Protein AF-A0A1Q9C863-F1 (afdb_monomer_lite)

Structure (mmCIF, N/CA/C/O backbone):
data_AF-A0A1Q9C863-F1
#
_entry.id   AF-A0A1Q9C863-F1
#
loop_
_atom_site.group_PDB
_atom_site.id
_atom_site.type_symbol
_atom_site.label_atom_id
_atom_site.label_alt_id
_atom_site.label_comp_id
_atom_site.label_asym_id
_atom_site.label_entity_id
_atom_site.label_seq_id
_atom_site.pdbx_PDB_ins_code
_atom_site.Cartn_x
_atom_site.Cartn_y
_atom_site.Cartn_z
_atom_site.occupancy
_atom_site.B_iso_or_equiv
_atom_site.auth_seq_id
_atom_site.auth_comp_id
_atom_site.auth_asym_id
_atom_site.auth_atom_id
_atom_site.pdbx_PDB_model_num
ATOM 1 N N . MET A 1 1 ? 33.650 25.958 -18.937 1.00 53.25 1 MET A N 1
ATOM 2 C CA . MET A 1 1 ? 32.676 25.059 -19.597 1.00 53.25 1 MET A CA 1
ATOM 3 C C . MET A 1 1 ? 32.313 23.740 -18.868 1.00 53.25 1 MET A C 1
ATOM 5 O O . MET A 1 1 ? 31.491 23.030 -19.429 1.00 53.25 1 MET A O 1
ATOM 9 N N . PRO A 1 2 ? 32.766 23.407 -17.633 1.00 58.19 2 PRO A N 1
ATOM 10 C CA . PRO A 1 2 ? 32.267 22.206 -16.933 1.00 58.19 2 PRO A CA 1
ATOM 11 C C . PRO A 1 2 ? 30.908 22.381 -16.216 1.00 58.19 2 PRO A C 1
ATOM 13 O O . PRO A 1 2 ? 30.225 21.389 -15.990 1.00 58.19 2 PRO A O 1
ATOM 16 N N . SER A 1 3 ? 30.473 23.615 -15.912 1.00 61.62 3 SER A N 1
ATOM 17 C CA . SER A 1 3 ? 29.203 23.875 -15.191 1.00 61.62 3 SER A CA 1
ATOM 18 C C . SER A 1 3 ? 27.975 23.337 -15.931 1.00 61.62 3 SER A C 1
ATOM 20 O O . SER A 1 3 ? 27.177 22.615 -15.353 1.00 61.62 3 SER A O 1
ATOM 22 N N . PHE A 1 4 ? 27.875 23.588 -17.240 1.00 63.59 4 PHE A N 1
ATOM 23 C CA . PHE A 1 4 ? 26.699 23.221 -18.039 1.00 63.59 4 PHE A CA 1
ATOM 24 C C . PHE A 1 4 ? 26.456 21.703 -18.118 1.00 63.59 4 PHE A C 1
ATOM 26 O O . PHE A 1 4 ? 25.315 21.254 -18.173 1.00 63.59 4 PHE A O 1
ATOM 33 N N . VAL A 1 5 ? 27.522 20.896 -18.100 1.00 66.94 5 VAL A N 1
ATOM 34 C CA . VAL A 1 5 ? 27.409 19.429 -18.115 1.00 66.94 5 VAL A CA 1
ATOM 35 C C . VAL A 1 5 ? 26.932 18.916 -16.757 1.00 66.94 5 VAL A C 1
ATOM 37 O O . VAL A 1 5 ? 26.056 18.057 -16.711 1.00 66.94 5 VAL A O 1
ATOM 40 N N . ILE A 1 6 ? 27.454 19.475 -15.661 1.00 67.62 6 ILE A N 1
ATOM 41 C CA . ILE A 1 6 ? 27.051 19.113 -14.295 1.00 67.62 6 ILE A CA 1
ATOM 42 C C . ILE A 1 6 ? 25.589 19.500 -14.047 1.00 67.62 6 ILE A C 1
ATOM 44 O O . ILE A 1 6 ? 24.824 18.685 -13.536 1.00 67.62 6 ILE A O 1
ATOM 48 N N . ASP A 1 7 ? 25.183 20.699 -14.466 1.00 67.75 7 ASP A N 1
ATOM 49 C CA . ASP A 1 7 ? 23.809 21.181 -14.304 1.00 67.75 7 ASP A CA 1
ATOM 50 C C . ASP A 1 7 ? 22.818 20.338 -15.126 1.00 67.75 7 ASP A C 1
ATOM 52 O O . ASP A 1 7 ? 21.753 19.968 -14.631 1.00 67.75 7 ASP A O 1
ATOM 56 N N . ARG A 1 8 ? 23.201 19.923 -16.343 1.00 62.41 8 ARG A N 1
ATOM 57 C CA . ARG A 1 8 ? 22.384 19.032 -17.182 1.00 62.41 8 ARG A CA 1
ATOM 58 C C . ARG A 1 8 ? 22.265 17.617 -16.609 1.00 62.41 8 ARG A C 1
ATOM 60 O O . ARG A 1 8 ? 21.185 17.034 -16.665 1.00 62.41 8 ARG A O 1
ATOM 67 N N . VAL A 1 9 ? 23.348 17.054 -16.069 1.00 60.31 9 VAL A N 1
ATOM 68 C CA . VAL A 1 9 ? 23.313 15.739 -15.404 1.00 60.31 9 VAL A CA 1
ATOM 69 C C . VAL A 1 9 ? 2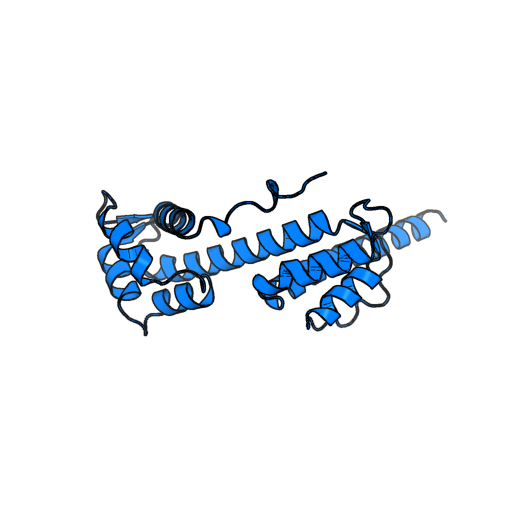2.449 15.806 -14.147 1.00 60.31 9 VAL A C 1
ATOM 71 O O . VAL A 1 9 ? 21.614 14.929 -13.947 1.00 60.31 9 VAL A O 1
ATOM 74 N N . ARG A 1 10 ? 22.575 16.873 -13.349 1.00 64.56 10 ARG A N 1
ATOM 75 C CA . ARG A 1 10 ? 21.742 17.089 -12.161 1.00 64.56 10 ARG A CA 1
ATOM 76 C C . ARG A 1 10 ? 20.255 17.187 -12.513 1.00 64.56 10 ARG A C 1
ATOM 78 O O . ARG A 1 10 ? 19.466 16.518 -11.859 1.00 64.56 10 ARG A O 1
ATOM 85 N N . SER A 1 11 ? 19.896 17.940 -13.559 1.00 70.56 11 SER A N 1
ATOM 86 C CA . SER A 1 11 ? 18.505 18.053 -14.040 1.00 70.56 11 SER A CA 1
ATOM 87 C C . SER A 1 11 ? 17.927 16.687 -14.407 1.00 70.56 11 SER A C 1
ATOM 89 O O . SER A 1 11 ? 16.878 16.298 -13.902 1.00 70.56 11 SER A O 1
ATOM 91 N N . ARG A 1 12 ? 18.665 15.895 -15.197 1.00 68.38 12 ARG A N 1
ATOM 92 C CA . ARG A 1 12 ? 18.214 14.558 -15.614 1.00 68.38 12 ARG A CA 1
ATOM 93 C C . ARG A 1 12 ? 18.115 13.573 -14.451 1.00 68.38 12 ARG A C 1
ATOM 95 O O . ARG A 1 12 ? 17.200 12.759 -14.429 1.00 68.38 12 ARG A O 1
ATOM 102 N N . MET A 1 13 ? 19.035 13.640 -13.486 1.00 70.06 13 MET A N 1
ATOM 103 C CA . MET A 1 13 ? 18.950 12.823 -12.271 1.00 70.06 13 MET A CA 1
ATOM 104 C C . MET A 1 13 ? 17.726 13.201 -11.433 1.00 70.06 13 MET A C 1
ATOM 106 O O . MET A 1 13 ? 17.037 12.306 -10.954 1.00 70.06 13 MET A O 1
ATOM 110 N N . SER A 1 14 ? 17.418 14.496 -11.293 1.00 81.81 14 SER A N 1
ATOM 111 C CA . SER A 1 14 ? 16.207 14.924 -10.587 1.00 81.81 14 SER A CA 1
ATOM 112 C C . SER A 1 14 ? 14.927 14.528 -11.322 1.00 81.81 14 SER A C 1
ATOM 114 O O . SER A 1 14 ? 13.986 14.082 -10.679 1.00 81.81 14 SER A O 1
ATOM 116 N N . GLU A 1 15 ? 14.898 14.624 -12.653 1.00 83.38 15 GLU A N 1
ATOM 117 C CA . GLU A 1 15 ? 13.758 14.198 -13.480 1.00 83.38 15 GLU A CA 1
ATOM 118 C C . GLU A 1 15 ? 13.504 12.690 -13.344 1.00 83.38 15 GLU A C 1
ATOM 120 O O . GLU A 1 15 ? 12.367 12.276 -13.135 1.00 83.38 15 GLU A O 1
ATOM 125 N N . PHE A 1 16 ? 14.564 11.875 -13.380 1.00 86.19 16 PHE A N 1
ATOM 126 C CA . PHE A 1 16 ? 14.463 10.429 -13.179 1.00 86.19 16 PHE A CA 1
ATOM 127 C C . PHE A 1 16 ? 13.939 10.070 -11.780 1.00 86.19 16 PHE A C 1
ATOM 129 O O . PHE A 1 16 ? 13.004 9.287 -11.661 1.00 86.19 16 PHE A O 1
ATOM 136 N N . GLN A 1 17 ? 14.489 10.682 -10.725 1.00 86.88 17 GLN A N 1
ATOM 137 C CA . GLN A 1 17 ? 14.046 10.437 -9.346 1.00 86.88 17 GLN A CA 1
ATOM 138 C C . GLN A 1 17 ? 12.592 10.860 -9.110 1.00 86.88 17 GLN A C 1
ATOM 140 O O . GLN A 1 17 ? 11.863 10.191 -8.380 1.00 86.88 17 GLN A O 1
ATOM 145 N N . LEU A 1 18 ? 12.160 11.976 -9.703 1.00 88.38 18 LEU A N 1
ATOM 146 C CA . LEU A 1 18 ? 10.764 12.409 -9.631 1.00 88.38 18 LEU A CA 1
ATOM 147 C C . LEU A 1 18 ? 9.849 11.401 -10.323 1.00 88.38 18 LEU A C 1
ATOM 149 O O . LEU A 1 18 ? 8.857 10.985 -9.735 1.00 88.38 18 LEU A O 1
ATOM 153 N N . ALA A 1 19 ? 10.224 10.941 -11.513 1.00 89.94 19 ALA A N 1
ATOM 154 C CA . ALA A 1 19 ? 9.431 9.974 -12.254 1.00 89.94 19 ALA A CA 1
ATOM 155 C C . ALA A 1 19 ? 9.360 8.599 -11.586 1.00 89.94 19 ALA A C 1
ATOM 157 O O . ALA A 1 19 ? 8.317 7.955 -11.633 1.00 89.94 19 ALA A O 1
ATOM 158 N N . GLU A 1 20 ? 10.431 8.154 -10.928 1.00 89.44 20 GLU A N 1
ATOM 159 C CA . GLU A 1 20 ? 10.419 6.931 -10.123 1.00 89.44 20 GLU A CA 1
ATOM 160 C C . GLU A 1 20 ? 9.433 7.050 -8.952 1.00 89.44 20 GLU A C 1
ATOM 162 O O . GLU A 1 20 ? 8.605 6.162 -8.743 1.00 89.44 20 GLU A O 1
ATOM 167 N N . ARG A 1 21 ? 9.428 8.190 -8.249 1.00 89.56 21 ARG A N 1
ATOM 168 C CA . ARG A 1 21 ? 8.456 8.455 -7.175 1.00 89.56 21 ARG A CA 1
ATOM 169 C C . ARG A 1 21 ? 7.026 8.555 -7.701 1.00 89.56 21 ARG A C 1
ATOM 171 O O . ARG A 1 21 ? 6.117 8.002 -7.084 1.00 89.56 21 ARG A O 1
ATOM 178 N N . ASP A 1 22 ? 6.820 9.217 -8.834 1.00 90.69 22 ASP A N 1
ATOM 179 C CA . ASP A 1 22 ? 5.509 9.310 -9.475 1.00 90.69 22 ASP A CA 1
ATOM 180 C C . ASP A 1 22 ? 5.015 7.933 -9.923 1.00 90.69 22 ASP A C 1
ATOM 182 O O . ASP A 1 22 ? 3.845 7.607 -9.725 1.00 90.69 22 ASP A O 1
ATOM 186 N N . ALA A 1 23 ? 5.900 7.084 -10.449 1.00 91.94 23 ALA A N 1
ATOM 187 C CA . ALA A 1 23 ? 5.581 5.706 -10.791 1.00 91.94 23 ALA A CA 1
ATOM 188 C C . ALA A 1 23 ? 5.158 4.902 -9.552 1.00 91.94 23 ALA A C 1
ATOM 190 O O . ALA A 1 23 ? 4.130 4.224 -9.602 1.00 91.94 23 ALA A O 1
ATOM 191 N N . VAL A 1 24 ? 5.878 5.030 -8.428 1.00 92.38 24 VAL A N 1
ATOM 192 C CA . VAL A 1 24 ? 5.498 4.393 -7.153 1.00 92.38 24 VAL A CA 1
ATOM 193 C C . VAL A 1 24 ? 4.096 4.836 -6.739 1.00 92.38 24 VAL A C 1
ATOM 195 O O . VAL A 1 24 ? 3.239 3.996 -6.462 1.00 92.38 24 VAL A O 1
ATOM 198 N N . MET A 1 25 ? 3.825 6.144 -6.752 1.00 90.06 25 MET A N 1
ATOM 199 C CA . MET A 1 25 ? 2.514 6.682 -6.384 1.00 90.06 25 MET A CA 1
ATOM 200 C C . MET A 1 25 ? 1.412 6.190 -7.328 1.00 90.06 25 MET A C 1
ATOM 202 O O . MET A 1 25 ? 0.372 5.725 -6.860 1.00 90.06 25 MET A O 1
ATOM 206 N N . LEU A 1 26 ? 1.625 6.245 -8.644 1.00 91.00 26 LEU A N 1
ATOM 207 C CA . LEU A 1 26 ? 0.643 5.814 -9.640 1.00 91.00 26 LEU A CA 1
ATOM 208 C C . LEU A 1 26 ? 0.295 4.332 -9.490 1.00 91.00 26 LEU A C 1
ATOM 210 O O . LEU A 1 26 ? -0.890 3.987 -9.495 1.00 91.00 26 LEU A O 1
ATOM 214 N N . VAL A 1 27 ? 1.299 3.465 -9.324 1.00 90.31 27 VAL A N 1
ATOM 215 C CA . VAL A 1 27 ? 1.073 2.031 -9.097 1.00 90.31 27 VAL A CA 1
ATOM 216 C C . VAL A 1 27 ? 0.361 1.811 -7.770 1.00 90.31 27 VAL A C 1
ATOM 218 O O . VAL A 1 27 ? -0.643 1.105 -7.750 1.00 90.31 27 VAL A O 1
ATOM 221 N N . ALA A 1 28 ? 0.806 2.450 -6.687 1.00 88.44 28 ALA A N 1
ATOM 222 C CA . ALA A 1 28 ? 0.200 2.278 -5.371 1.00 88.44 28 ALA A CA 1
ATOM 223 C C . ALA A 1 28 ? -1.303 2.612 -5.362 1.00 88.44 28 ALA A C 1
ATOM 225 O O . ALA A 1 28 ? -2.076 1.894 -4.728 1.00 88.44 28 ALA A O 1
ATOM 226 N N . HIS A 1 29 ? -1.723 3.645 -6.101 1.00 84.94 29 HIS A N 1
ATOM 227 C CA . HIS A 1 29 ? -3.130 4.049 -6.201 1.00 84.94 29 HIS A CA 1
ATOM 228 C C . HIS A 1 29 ? -3.949 3.211 -7.191 1.00 84.94 29 HIS A C 1
ATOM 230 O O . HIS A 1 29 ? -5.154 3.056 -7.005 1.00 84.94 29 HIS A O 1
ATOM 236 N N . SER A 1 30 ? -3.326 2.715 -8.264 1.00 83.12 30 SER A N 1
ATOM 237 C CA . SER A 1 30 ? -4.054 2.156 -9.415 1.00 83.12 30 SER A CA 1
ATOM 238 C C . SER A 1 30 ? -4.012 0.630 -9.484 1.00 83.12 30 SER A C 1
ATOM 240 O O . SER A 1 30 ? -4.918 0.010 -10.040 1.00 83.12 30 SER A O 1
ATOM 242 N N . VAL A 1 31 ? -2.966 0.005 -8.941 1.00 78.69 31 VAL A N 1
ATOM 243 C CA . VAL A 1 31 ? -2.771 -1.446 -8.989 1.00 78.69 31 VAL A CA 1
ATOM 244 C C . VAL A 1 31 ? -3.265 -2.057 -7.689 1.00 78.69 31 VAL A C 1
ATOM 246 O O . VAL A 1 31 ? -2.678 -1.884 -6.622 1.00 78.69 31 VAL A O 1
ATOM 249 N N . HIS A 1 32 ? -4.355 -2.816 -7.785 1.00 69.88 32 HIS A N 1
ATOM 250 C CA . HIS A 1 32 ? -4.841 -3.613 -6.666 1.00 69.88 32 HIS A CA 1
ATOM 251 C C . HIS A 1 32 ? -3.755 -4.604 -6.212 1.00 69.88 32 HIS A C 1
ATOM 253 O O . HIS A 1 32 ? -3.057 -5.169 -7.054 1.00 69.88 32 HIS A O 1
ATOM 259 N N . LYS A 1 33 ? -3.645 -4.882 -4.903 1.00 67.56 33 LYS A N 1
ATOM 260 C CA . LYS A 1 33 ? -2.613 -5.780 -4.335 1.00 67.56 33 LYS A CA 1
ATOM 261 C C . LYS A 1 33 ? -2.504 -7.123 -5.079 1.00 67.56 33 LYS A C 1
ATOM 263 O O . LYS A 1 33 ? -1.408 -7.609 -5.328 1.00 67.56 33 LYS A O 1
ATOM 268 N N . ASN A 1 34 ? -3.633 -7.669 -5.535 1.00 67.38 34 ASN A N 1
ATOM 269 C CA . ASN A 1 34 ? -3.701 -8.931 -6.293 1.00 67.38 34 ASN A CA 1
ATOM 270 C C . ASN A 1 34 ? -3.021 -8.891 -7.676 1.00 67.38 34 ASN A C 1
ATOM 272 O O . ASN A 1 34 ? -2.750 -9.941 -8.251 1.00 67.38 34 ASN A O 1
ATOM 276 N N . HIS A 1 35 ? -2.758 -7.707 -8.228 1.00 77.69 35 HIS A N 1
ATOM 277 C CA . HIS A 1 35 ? -2.077 -7.524 -9.511 1.00 77.69 35 HIS A CA 1
ATOM 278 C C . HIS A 1 35 ? -0.583 -7.198 -9.347 1.00 77.69 35 HIS A C 1
ATOM 280 O O . HIS A 1 35 ? 0.149 -7.229 -10.334 1.00 77.69 35 HIS A O 1
ATOM 286 N N . MET A 1 36 ? -0.101 -6.967 -8.119 1.00 86.75 36 MET A N 1
ATOM 287 C CA . MET A 1 36 ? 1.331 -6.788 -7.843 1.00 86.75 36 MET A CA 1
ATOM 288 C C . MET A 1 36 ? 2.180 -8.000 -8.266 1.00 86.75 36 MET A C 1
ATOM 290 O O . MET A 1 36 ? 3.205 -7.783 -8.911 1.00 86.75 36 MET A O 1
ATOM 294 N N . PRO A 1 37 ? 1.754 -9.265 -8.043 1.00 89.31 37 PRO A N 1
ATOM 295 C CA . PRO A 1 37 ? 2.487 -10.427 -8.552 1.00 89.31 37 PRO A CA 1
ATOM 296 C C . PRO A 1 37 ? 2.557 -10.485 -10.084 1.00 89.31 37 PRO A C 1
ATOM 298 O O . PRO A 1 37 ? 3.511 -11.019 -10.644 1.00 89.31 37 PRO A O 1
ATOM 301 N N . ILE A 1 38 ? 1.555 -9.931 -10.778 1.00 90.81 38 ILE A N 1
ATOM 302 C CA . ILE A 1 38 ? 1.533 -9.868 -12.245 1.00 90.81 38 ILE A CA 1
ATOM 303 C C . ILE A 1 38 ? 2.587 -8.872 -12.732 1.00 90.81 38 ILE A C 1
ATOM 305 O O . ILE A 1 38 ? 3.357 -9.196 -13.634 1.00 90.81 38 ILE A O 1
ATOM 309 N N . LEU A 1 39 ? 2.648 -7.688 -12.110 1.00 92.31 39 LEU A N 1
ATOM 310 C CA . LEU A 1 39 ? 3.670 -6.686 -12.410 1.00 92.31 39 LEU A CA 1
ATOM 311 C C . LEU A 1 39 ? 5.072 -7.227 -12.115 1.00 92.31 39 LEU A C 1
ATOM 313 O O . LEU A 1 39 ? 5.953 -7.116 -12.957 1.00 92.31 39 LEU A O 1
ATOM 317 N N . GLN A 1 40 ? 5.263 -7.862 -10.957 1.00 93.69 40 GLN A N 1
ATOM 318 C CA . GLN A 1 40 ? 6.537 -8.472 -10.585 1.00 93.69 40 GLN A CA 1
ATOM 319 C C . GLN A 1 40 ? 7.003 -9.479 -11.639 1.00 93.69 40 GLN A C 1
ATOM 321 O O . GLN A 1 40 ? 8.102 -9.346 -12.172 1.00 93.69 40 GLN A O 1
ATOM 326 N N . LYS A 1 41 ? 6.138 -10.431 -12.005 1.00 94.19 41 LYS A N 1
ATOM 327 C CA . LYS A 1 41 ? 6.460 -11.443 -13.013 1.00 94.19 41 LYS A CA 1
ATOM 328 C C . LYS A 1 41 ? 6.801 -10.819 -14.370 1.00 94.19 41 LYS A C 1
ATOM 330 O O . LYS A 1 41 ? 7.724 -11.272 -15.037 1.00 94.19 41 LYS A O 1
ATOM 335 N N . PHE A 1 42 ? 6.083 -9.767 -14.770 1.00 95.06 42 PHE A N 1
ATOM 336 C CA . PHE A 1 42 ? 6.372 -9.041 -16.008 1.00 95.06 42 PHE A CA 1
ATOM 337 C C . PHE A 1 42 ? 7.794 -8.456 -16.015 1.00 95.06 42 PHE A C 1
ATOM 339 O O . PHE A 1 42 ? 8.474 -8.514 -17.039 1.00 95.06 42 PHE A O 1
ATOM 346 N N . LEU A 1 43 ? 8.245 -7.893 -14.891 1.00 95.00 43 LEU A N 1
ATOM 347 C CA . LEU A 1 43 ? 9.577 -7.292 -14.776 1.00 95.00 43 LEU A CA 1
ATOM 348 C C . LEU A 1 43 ? 10.668 -8.369 -14.718 1.00 95.00 43 LEU A C 1
ATOM 350 O O . LEU A 1 43 ? 11.659 -8.251 -15.433 1.00 95.00 43 LEU A O 1
ATOM 354 N N . GLU A 1 44 ? 10.443 -9.454 -13.972 1.00 95.00 44 GLU A N 1
ATOM 355 C CA . GLU A 1 44 ? 11.349 -10.612 -13.906 1.00 95.00 44 GLU A CA 1
ATOM 356 C C . GLU A 1 44 ? 11.565 -11.262 -15.282 1.00 95.00 44 GLU A C 1
ATOM 358 O O . GLU A 1 44 ? 12.690 -11.591 -15.651 1.00 95.00 44 GLU A O 1
ATOM 363 N N . GLU A 1 45 ? 10.512 -11.401 -16.096 1.00 95.88 45 GLU A N 1
ATOM 364 C CA . GLU A 1 45 ? 10.620 -11.921 -17.469 1.00 95.88 45 GLU A CA 1
ATOM 365 C C . GLU A 1 45 ? 11.467 -11.021 -18.390 1.00 95.88 45 GLU A C 1
ATOM 367 O O . GLU A 1 45 ? 11.897 -11.460 -19.461 1.00 95.88 45 GLU A O 1
ATOM 372 N N . ARG A 1 46 ? 11.704 -9.762 -17.997 1.00 94.81 46 ARG A N 1
ATOM 373 C CA . ARG A 1 46 ? 12.496 -8.766 -18.736 1.00 94.81 46 ARG A CA 1
ATOM 374 C C . ARG A 1 46 ? 13.819 -8.404 -18.073 1.00 94.81 46 ARG A C 1
ATOM 376 O O . ARG A 1 46 ? 14.513 -7.527 -18.585 1.00 94.81 46 ARG A O 1
ATOM 383 N N . ASP A 1 47 ? 14.190 -9.139 -17.035 1.00 94.62 47 ASP A N 1
ATOM 384 C CA . ASP A 1 47 ? 15.515 -9.146 -16.429 1.00 94.62 47 ASP A CA 1
ATOM 385 C C . ASP A 1 47 ? 16.177 -10.517 -16.673 1.00 94.62 47 ASP A C 1
ATOM 387 O O . ASP A 1 47 ? 16.190 -11.386 -15.797 1.00 94.62 47 ASP A O 1
ATOM 391 N N . PRO A 1 48 ? 16.694 -10.768 -17.894 1.00 90.25 48 PRO A N 1
ATOM 392 C CA . PRO A 1 48 ? 17.275 -12.066 -18.246 1.00 90.25 48 PRO A CA 1
ATOM 393 C C . PRO A 1 48 ? 18.494 -12.417 -17.386 1.00 90.25 48 PRO A C 1
ATOM 395 O O . PRO A 1 48 ? 18.769 -13.598 -17.172 1.00 90.25 48 PRO A O 1
ATOM 398 N N . ASP A 1 49 ? 19.192 -11.397 -16.883 1.00 90.94 49 ASP A N 1
ATOM 399 C CA . ASP A 1 49 ? 20.383 -11.535 -16.050 1.00 90.94 49 ASP A CA 1
ATOM 400 C C . ASP A 1 49 ? 20.039 -11.703 -14.561 1.00 90.94 49 ASP A C 1
ATOM 402 O O . ASP A 1 49 ? 20.930 -11.998 -13.763 1.00 90.94 49 ASP A O 1
ATOM 406 N N . ARG A 1 50 ? 18.756 -11.559 -14.187 1.00 89.81 50 ARG A N 1
ATOM 407 C CA . ARG A 1 50 ? 18.243 -11.638 -12.808 1.00 89.81 50 ARG A CA 1
ATOM 408 C C . ARG A 1 50 ? 19.017 -10.743 -11.843 1.00 89.81 50 ARG A C 1
ATOM 410 O O . ARG A 1 50 ? 19.327 -11.131 -10.719 1.00 89.81 50 ARG A O 1
ATOM 417 N N . CYS A 1 51 ? 19.376 -9.555 -12.308 1.00 92.62 51 CYS A N 1
ATOM 418 C CA . CYS A 1 51 ? 20.148 -8.590 -11.539 1.00 92.62 51 CYS A CA 1
ATOM 419 C C . CYS A 1 51 ? 19.279 -7.646 -10.692 1.00 92.62 51 CYS A C 1
ATOM 421 O O . CYS A 1 51 ? 19.818 -6.790 -9.992 1.00 92.62 51 CYS A O 1
ATOM 423 N N . GLY A 1 52 ? 17.951 -7.782 -10.754 1.00 93.06 52 GLY A N 1
ATOM 424 C CA . GLY A 1 52 ? 16.990 -6.907 -10.088 1.00 93.06 52 GLY A CA 1
ATOM 425 C C . GLY A 1 52 ? 16.772 -5.579 -10.816 1.00 93.06 52 GLY A C 1
ATOM 426 O O . GLY A 1 52 ? 16.090 -4.701 -10.286 1.00 93.06 52 GLY A O 1
ATOM 427 N N . LEU A 1 53 ? 17.338 -5.405 -12.018 1.00 95.06 53 LEU A N 1
ATOM 428 C CA . LEU A 1 53 ? 17.299 -4.148 -12.763 1.00 95.06 53 LEU A CA 1
ATOM 429 C C . LEU A 1 53 ? 16.542 -4.290 -14.080 1.00 95.06 53 LEU A C 1
ATOM 431 O O . LEU A 1 53 ? 16.777 -5.195 -14.874 1.00 95.06 53 LEU A O 1
ATOM 435 N N . VAL A 1 54 ? 15.695 -3.306 -14.362 1.00 95.56 54 VAL A N 1
ATOM 436 C CA . VAL A 1 54 ? 15.048 -3.124 -15.667 1.00 95.56 54 VAL A CA 1
ATOM 437 C C . VAL A 1 54 ? 15.204 -1.683 -16.120 1.00 95.56 54 VAL A C 1
ATOM 439 O O . VAL A 1 54 ? 15.437 -0.782 -15.318 1.00 95.56 54 VAL A O 1
ATOM 442 N N . THR A 1 55 ? 15.060 -1.421 -17.416 1.00 94.81 55 THR A N 1
ATOM 443 C CA . THR A 1 55 ? 15.002 -0.029 -17.874 1.00 94.81 55 THR A CA 1
ATOM 444 C C . THR A 1 55 ? 13.692 0.624 -17.435 1.00 94.81 55 THR A C 1
ATOM 446 O O . THR A 1 55 ? 12.655 -0.032 -17.331 1.00 94.81 55 THR A O 1
ATOM 449 N N . PHE A 1 56 ? 13.709 1.939 -17.235 1.00 93.69 56 PHE A N 1
ATOM 450 C CA . PHE A 1 56 ? 12.508 2.700 -16.882 1.00 93.69 56 PHE A CA 1
ATOM 451 C C . PHE A 1 56 ? 11.389 2.541 -17.926 1.00 93.69 56 PHE A C 1
ATOM 453 O O . PHE A 1 56 ? 10.219 2.404 -17.583 1.00 93.69 56 PHE A O 1
ATOM 460 N N . ALA A 1 57 ? 11.748 2.436 -19.209 1.00 93.62 57 ALA A N 1
ATOM 461 C CA . ALA A 1 57 ? 10.796 2.142 -20.278 1.00 93.62 57 ALA A CA 1
ATOM 462 C C . ALA A 1 57 ? 10.100 0.777 -20.101 1.00 93.62 57 ALA A C 1
ATOM 464 O O . ALA A 1 57 ? 8.902 0.659 -20.358 1.00 93.62 57 ALA A O 1
ATOM 465 N N . VAL A 1 58 ? 10.821 -0.253 -19.637 1.00 94.69 58 VAL A N 1
ATOM 466 C CA . VAL A 1 58 ? 10.234 -1.567 -19.316 1.00 94.69 58 VAL A CA 1
ATOM 467 C C . VAL A 1 58 ? 9.293 -1.461 -18.117 1.00 94.69 58 VAL A C 1
ATOM 469 O O . VAL A 1 58 ? 8.203 -2.031 -18.161 1.00 94.69 58 VAL A O 1
ATOM 472 N N . LEU A 1 59 ? 9.653 -0.681 -17.093 1.00 94.69 59 LEU A N 1
ATOM 473 C CA . LEU A 1 59 ? 8.761 -0.410 -15.964 1.00 94.69 59 LEU A CA 1
ATOM 474 C C . LEU A 1 59 ? 7.450 0.244 -16.426 1.00 94.69 59 LEU A C 1
ATOM 476 O O . LEU A 1 59 ? 6.375 -0.256 -16.103 1.00 94.69 59 LEU A O 1
ATOM 480 N N . VAL A 1 60 ? 7.520 1.304 -17.240 1.00 94.00 60 VAL A N 1
ATOM 481 C CA . VAL A 1 60 ? 6.334 1.994 -17.783 1.00 94.00 60 VAL A CA 1
ATOM 482 C C . VAL A 1 60 ? 5.462 1.047 -18.618 1.00 94.00 60 VAL A C 1
ATOM 484 O O . VAL A 1 60 ? 4.232 1.096 -18.538 1.00 94.00 60 VAL A O 1
ATOM 487 N N . GLN A 1 61 ? 6.068 0.144 -19.395 1.00 93.69 61 GLN A N 1
ATOM 488 C CA . GLN A 1 61 ? 5.328 -0.896 -20.118 1.00 93.69 61 GLN A CA 1
ATOM 489 C C . GLN A 1 61 ? 4.605 -1.854 -19.164 1.00 93.69 61 GLN A C 1
ATOM 491 O O . GLN A 1 61 ? 3.430 -2.144 -19.389 1.00 93.69 61 GLN A O 1
ATOM 496 N N . GLY A 1 62 ? 5.266 -2.297 -18.092 1.00 92.81 62 GLY A N 1
ATOM 497 C CA . GLY A 1 62 ? 4.656 -3.142 -17.063 1.00 92.81 62 GLY A CA 1
ATOM 498 C C . GLY A 1 62 ? 3.495 -2.444 -16.355 1.00 92.81 62 GLY A C 1
ATOM 499 O O . GLY A 1 62 ? 2.414 -3.013 -16.218 1.00 92.81 62 GLY A O 1
ATOM 500 N N . MET A 1 63 ? 3.667 -1.170 -15.998 1.00 92.50 63 MET A N 1
ATOM 501 C CA . MET A 1 63 ? 2.607 -0.337 -15.424 1.00 92.50 63 MET A CA 1
ATOM 502 C C . MET A 1 63 ? 1.378 -0.281 -16.344 1.00 92.50 63 MET A C 1
ATOM 504 O O . MET A 1 63 ? 0.259 -0.542 -15.901 1.00 92.50 63 MET A O 1
ATOM 508 N N . ARG A 1 64 ? 1.576 -0.012 -17.641 1.00 92.00 64 ARG A N 1
ATOM 509 C CA . ARG A 1 64 ? 0.490 0.006 -18.637 1.00 92.00 64 ARG A CA 1
ATOM 510 C C . ARG A 1 64 ? -0.170 -1.354 -18.807 1.00 92.00 64 ARG A C 1
ATOM 512 O O . ARG A 1 64 ? -1.391 -1.423 -18.919 1.00 92.00 64 ARG A O 1
ATOM 519 N N . PHE A 1 65 ? 0.619 -2.425 -18.806 1.00 90.38 65 PHE A N 1
ATOM 520 C CA . PHE A 1 65 ? 0.116 -3.795 -18.865 1.00 90.38 65 PHE A CA 1
ATOM 521 C C . PHE A 1 65 ? -0.808 -4.112 -17.679 1.00 90.38 65 PHE A C 1
ATOM 523 O O . PHE A 1 65 ? -1.837 -4.758 -17.853 1.00 90.38 65 PHE A O 1
ATOM 530 N N . CYS A 1 66 ? -0.505 -3.570 -16.498 1.00 88.94 66 CYS A N 1
ATOM 531 C CA . CYS A 1 66 ? -1.352 -3.654 -15.308 1.00 88.94 66 CYS A CA 1
ATOM 532 C C . CYS A 1 66 ? -2.501 -2.627 -15.271 1.00 88.94 66 CYS A C 1
ATOM 534 O O . CYS A 1 66 ? -3.186 -2.521 -14.254 1.00 88.94 66 CYS A O 1
ATOM 536 N N . GLY A 1 67 ? -2.733 -1.878 -16.355 1.00 86.62 67 GLY A N 1
ATOM 537 C CA . GLY A 1 67 ? -3.826 -0.909 -16.469 1.00 86.62 67 GLY A CA 1
ATOM 538 C C . GLY A 1 67 ? -3.542 0.464 -15.853 1.00 86.62 67 GLY A C 1
ATOM 539 O O . GLY A 1 67 ? -4.461 1.272 -15.733 1.00 86.62 67 GLY A O 1
ATOM 540 N N . VAL A 1 68 ? -2.296 0.762 -15.474 1.00 88.12 68 VAL A N 1
ATOM 541 C CA . VAL A 1 68 ? -1.919 2.076 -14.935 1.00 88.12 68 VAL A CA 1
ATOM 542 C C . VAL A 1 68 ? -1.748 3.072 -16.077 1.00 88.12 68 VAL A C 1
ATOM 544 O O . VAL A 1 68 ? -0.936 2.886 -16.986 1.00 88.12 68 VAL A O 1
ATOM 547 N N . GLY A 1 69 ? -2.515 4.159 -16.026 1.00 84.06 69 GLY A N 1
ATOM 548 C CA . GLY A 1 69 ? -2.401 5.255 -16.979 1.00 84.06 69 GLY A CA 1
ATOM 549 C C . GLY A 1 69 ? -1.131 6.063 -16.735 1.00 84.06 69 GLY A C 1
ATOM 550 O O . GLY A 1 69 ? -1.083 6.863 -15.807 1.00 84.06 69 GLY A O 1
ATOM 551 N N . VAL A 1 70 ? -0.123 5.882 -17.588 1.00 83.62 70 VAL A N 1
ATOM 552 C CA . VAL A 1 70 ? 1.131 6.641 -17.521 1.00 83.62 70 VAL A CA 1
ATOM 553 C C . VAL A 1 70 ? 1.171 7.688 -18.633 1.00 83.62 70 VAL A C 1
ATOM 555 O O . VAL A 1 70 ? 1.221 7.329 -19.815 1.00 83.62 70 VAL A O 1
ATOM 558 N N . LYS A 1 71 ? 1.139 8.970 -18.253 1.00 81.31 71 LYS A N 1
ATOM 559 C CA . LYS A 1 71 ? 1.355 10.120 -19.145 1.00 81.31 71 LYS A CA 1
ATOM 560 C C . LYS A 1 71 ? 2.745 10.701 -18.890 1.00 81.31 71 LYS A C 1
ATOM 562 O O . LYS A 1 71 ? 3.197 10.694 -17.753 1.00 81.31 71 LYS A O 1
ATOM 567 N N . ASP A 1 72 ? 3.394 11.186 -19.945 1.00 79.38 72 ASP A N 1
ATOM 568 C CA . ASP A 1 72 ? 4.610 12.012 -19.868 1.00 79.38 72 ASP A CA 1
ATOM 569 C C . ASP A 1 72 ? 5.862 11.342 -19.254 1.00 79.38 72 ASP A C 1
ATOM 571 O O . ASP A 1 72 ? 6.771 12.025 -18.795 1.00 79.38 72 ASP A O 1
ATOM 575 N N . MET A 1 73 ? 5.949 10.004 -19.280 1.00 85.00 73 MET A N 1
ATOM 576 C CA . MET A 1 73 ? 7.093 9.244 -18.733 1.00 85.00 73 MET A CA 1
ATOM 577 C C . MET A 1 73 ? 7.878 8.423 -19.775 1.00 85.00 73 MET A C 1
ATOM 579 O O . MET A 1 73 ? 8.848 7.755 -19.422 1.00 85.00 73 MET A O 1
ATOM 583 N N . ASP A 1 74 ? 7.481 8.451 -21.051 1.00 78.38 74 ASP A N 1
ATOM 584 C CA . ASP A 1 74 ? 8.066 7.594 -22.100 1.00 78.38 74 ASP A CA 1
ATOM 585 C C . ASP A 1 74 ? 9.516 7.945 -22.461 1.00 78.38 74 ASP A C 1
ATOM 587 O O . ASP A 1 74 ? 10.293 7.064 -22.825 1.00 78.38 74 ASP A O 1
ATOM 591 N N . ASP A 1 75 ? 9.894 9.217 -22.326 1.00 82.94 75 ASP A N 1
ATOM 592 C CA . ASP A 1 75 ? 11.222 9.716 -22.707 1.00 82.94 75 ASP A CA 1
ATOM 593 C C . ASP A 1 75 ? 12.256 9.613 -21.571 1.00 82.94 75 ASP A C 1
ATOM 595 O O . ASP A 1 75 ? 13.412 10.031 -21.711 1.00 82.94 75 ASP A O 1
ATOM 599 N N . ILE A 1 76 ? 11.858 9.049 -20.427 1.00 86.31 76 ILE A N 1
ATOM 600 C CA . ILE A 1 76 ? 12.716 8.941 -19.251 1.00 86.31 76 ILE A CA 1
ATOM 601 C C . ILE A 1 76 ? 13.622 7.723 -19.383 1.00 86.31 76 ILE A C 1
ATOM 603 O O . ILE A 1 76 ? 13.202 6.567 -19.401 1.00 86.31 76 ILE A O 1
ATOM 607 N N . SER A 1 77 ? 14.919 8.003 -19.467 1.00 86.31 77 SER A N 1
ATOM 608 C CA . SER A 1 77 ? 15.971 6.996 -19.535 1.00 86.31 77 SER A CA 1
ATOM 609 C C . SER A 1 77 ? 16.551 6.721 -18.150 1.00 86.31 77 SER A C 1
ATOM 611 O O . SER A 1 77 ? 16.931 7.660 -17.454 1.00 86.31 77 SER A O 1
ATOM 613 N N . GLY A 1 78 ? 16.743 5.453 -17.810 1.00 87.94 78 GLY A N 1
ATOM 614 C CA . GLY A 1 78 ? 17.415 5.034 -16.583 1.00 87.94 78 GLY A CA 1
ATOM 615 C C . GLY A 1 78 ? 17.180 3.554 -16.315 1.00 87.94 78 GLY A C 1
ATOM 616 O O . GLY A 1 78 ? 16.384 2.920 -17.013 1.00 87.94 78 GLY A O 1
ATOM 617 N N . ALA A 1 79 ? 17.889 3.010 -15.333 1.00 91.75 79 ALA A N 1
ATOM 618 C CA . ALA A 1 79 ? 17.648 1.672 -14.810 1.00 91.75 79 ALA A CA 1
ATOM 619 C C . ALA A 1 79 ? 16.964 1.796 -13.447 1.00 91.75 79 ALA A C 1
ATOM 621 O O . ALA A 1 79 ? 17.350 2.647 -12.650 1.00 91.75 79 ALA A O 1
ATOM 622 N N . VAL A 1 80 ? 15.961 0.961 -13.206 1.00 92.75 80 VAL A N 1
ATOM 623 C CA . VAL A 1 80 ? 15.200 0.891 -11.959 1.00 92.75 80 VAL A CA 1
ATOM 624 C C . VAL A 1 80 ? 15.495 -0.439 -11.295 1.00 92.75 80 VAL A C 1
ATOM 626 O O . VAL A 1 80 ? 15.424 -1.481 -11.951 1.00 92.75 80 VAL A O 1
ATOM 629 N N . CYS A 1 81 ? 15.776 -0.395 -9.996 1.00 94.81 81 CYS A N 1
ATOM 630 C CA . CYS A 1 81 ? 15.767 -1.576 -9.147 1.00 94.81 81 CYS A CA 1
ATOM 631 C C . CYS A 1 81 ? 14.315 -1.969 -8.882 1.00 94.81 81 CYS A C 1
ATOM 633 O O . CYS A 1 81 ? 13.635 -1.353 -8.062 1.00 94.81 81 CYS A O 1
ATOM 635 N N . TYR A 1 82 ? 13.792 -2.944 -9.628 1.00 93.12 82 TYR A N 1
ATOM 636 C CA . TYR A 1 82 ? 12.360 -3.231 -9.563 1.00 93.12 82 TYR A CA 1
ATOM 637 C C . TYR A 1 82 ? 11.953 -3.900 -8.248 1.00 93.12 82 TYR A C 1
ATOM 639 O O . TYR A 1 82 ? 10.799 -3.790 -7.848 1.00 93.12 82 TYR A O 1
ATOM 647 N N . THR A 1 83 ? 12.877 -4.554 -7.543 1.00 92.31 83 THR A N 1
ATOM 648 C CA . THR A 1 83 ? 12.620 -5.086 -6.198 1.00 92.31 83 THR A CA 1
ATOM 649 C C . THR A 1 83 ? 12.406 -3.963 -5.188 1.00 92.31 83 THR A C 1
ATOM 651 O O . THR A 1 83 ? 11.449 -4.018 -4.413 1.00 92.31 83 THR A O 1
ATOM 654 N N . ASP A 1 84 ? 13.238 -2.919 -5.243 1.00 92.44 84 ASP A N 1
ATOM 655 C CA . ASP A 1 84 ? 13.099 -1.735 -4.389 1.00 92.44 84 ASP A CA 1
ATOM 656 C C . ASP A 1 84 ? 11.821 -0.976 -4.748 1.00 92.44 84 ASP A C 1
ATOM 658 O O . ASP A 1 84 ? 11.014 -0.678 -3.874 1.00 92.44 84 ASP A O 1
ATOM 662 N N . PHE A 1 85 ? 11.563 -0.789 -6.045 1.00 94.06 85 PHE A N 1
ATOM 663 C CA . PHE A 1 85 ? 10.328 -0.183 -6.536 1.00 94.06 85 PHE A CA 1
ATOM 664 C C . PHE A 1 85 ? 9.069 -0.897 -6.015 1.00 94.06 85 PHE A C 1
ATOM 666 O O . PHE A 1 85 ? 8.155 -0.256 -5.498 1.00 94.06 85 PHE A O 1
ATOM 673 N N . LEU A 1 86 ? 8.995 -2.229 -6.133 1.00 92.31 86 LEU A N 1
ATOM 674 C CA . LEU A 1 86 ? 7.838 -3.001 -5.663 1.00 92.31 86 LEU A CA 1
ATOM 675 C C . LEU A 1 86 ? 7.688 -2.912 -4.138 1.00 92.31 86 LEU A C 1
ATOM 677 O O . LEU A 1 86 ? 6.566 -2.783 -3.643 1.00 92.31 86 LEU A O 1
ATOM 681 N N . SER A 1 87 ? 8.803 -2.945 -3.402 1.00 90.31 87 SER A N 1
ATOM 682 C CA . SER A 1 87 ? 8.819 -2.736 -1.951 1.00 90.31 87 SER A CA 1
ATOM 683 C C . SER A 1 87 ? 8.276 -1.352 -1.582 1.00 90.31 87 SER A C 1
ATOM 685 O O . SER A 1 87 ? 7.421 -1.242 -0.701 1.00 90.31 87 SER A O 1
ATOM 687 N N . ASP A 1 88 ? 8.707 -0.307 -2.287 1.00 91.19 88 ASP A N 1
ATOM 688 C CA . ASP A 1 88 ? 8.258 1.067 -2.069 1.00 91.19 88 ASP A CA 1
ATOM 689 C C . ASP A 1 88 ? 6.766 1.234 -2.366 1.00 91.19 88 ASP A C 1
ATOM 691 O O . ASP A 1 88 ? 6.053 1.873 -1.590 1.00 91.19 88 ASP A O 1
ATOM 695 N N . VAL A 1 89 ? 6.257 0.602 -3.428 1.00 91.00 89 VAL A N 1
ATOM 696 C CA . VAL A 1 89 ? 4.817 0.574 -3.732 1.00 91.00 89 VAL A CA 1
ATOM 697 C C . VAL A 1 89 ? 4.029 -0.056 -2.586 1.00 91.00 89 VAL A C 1
ATOM 699 O O . VAL A 1 89 ? 3.045 0.527 -2.127 1.00 91.00 89 VAL A O 1
ATOM 702 N N . VAL A 1 90 ? 4.451 -1.225 -2.096 1.00 88.06 90 VAL A N 1
ATOM 703 C CA . VAL A 1 90 ? 3.756 -1.918 -1.000 1.00 88.06 90 VAL A CA 1
ATOM 704 C C . VAL A 1 90 ? 3.800 -1.100 0.287 1.00 88.06 90 VAL A C 1
ATOM 706 O O . VAL A 1 90 ? 2.777 -0.957 0.963 1.00 88.06 90 VAL A O 1
ATOM 709 N N . GLN A 1 91 ? 4.952 -0.512 0.610 1.00 87.81 91 GLN A N 1
ATOM 710 C CA . GLN A 1 91 ? 5.090 0.357 1.774 1.00 87.81 91 GLN A CA 1
ATOM 711 C C . GLN A 1 91 ? 4.198 1.597 1.654 1.00 87.81 91 GLN A C 1
ATOM 713 O O . GLN A 1 91 ? 3.553 1.989 2.628 1.00 87.81 91 GLN A O 1
ATOM 718 N N . PHE A 1 92 ? 4.108 2.197 0.466 1.00 89.06 92 PHE A N 1
ATOM 719 C CA . PHE A 1 92 ? 3.243 3.346 0.226 1.00 89.06 92 PHE A CA 1
ATOM 720 C C . PHE A 1 92 ? 1.763 2.981 0.390 1.00 89.06 92 PHE A C 1
ATOM 722 O O . PHE A 1 92 ? 1.035 3.680 1.094 1.00 89.06 92 PHE A O 1
ATOM 729 N N . GLN A 1 93 ? 1.323 1.852 -0.178 1.00 87.06 93 GLN A N 1
ATOM 730 C CA . GLN A 1 93 ? -0.040 1.339 0.005 1.00 87.06 93 GLN A CA 1
ATOM 731 C C . GLN A 1 93 ? -0.364 1.110 1.483 1.00 87.06 93 GLN A C 1
ATOM 733 O O . GLN A 1 93 ? -1.442 1.488 1.940 1.00 87.06 93 GLN A O 1
ATOM 738 N N . LYS A 1 94 ? 0.570 0.536 2.247 1.00 84.44 94 LYS A N 1
ATOM 739 C CA . LYS A 1 94 ? 0.413 0.345 3.692 1.00 84.44 94 LYS A CA 1
ATOM 740 C C . LYS A 1 94 ? 0.248 1.680 4.418 1.00 84.44 94 LYS A C 1
ATOM 742 O O . LYS A 1 94 ? -0.713 1.847 5.162 1.00 84.44 94 LYS A O 1
ATOM 747 N N . ASN A 1 95 ? 1.117 2.650 4.140 1.00 87.31 95 ASN A N 1
ATOM 748 C CA . ASN A 1 95 ? 1.045 3.976 4.755 1.00 87.31 95 ASN A CA 1
ATOM 749 C C . ASN A 1 95 ? -0.282 4.687 4.439 1.00 87.31 95 ASN A C 1
ATOM 751 O O . ASN A 1 95 ? -0.847 5.349 5.309 1.00 87.31 95 ASN A O 1
ATOM 755 N N . MET A 1 96 ? -0.804 4.545 3.214 1.00 86.56 96 MET A N 1
ATOM 756 C CA . MET A 1 96 ? -2.117 5.085 2.841 1.00 86.56 96 MET A CA 1
ATOM 757 C C . MET A 1 96 ? -3.250 4.440 3.644 1.00 86.56 96 MET A C 1
ATOM 759 O O . MET A 1 96 ? -4.112 5.153 4.155 1.00 86.56 96 MET A O 1
ATOM 763 N N . GLN A 1 97 ? -3.237 3.110 3.777 1.00 85.94 97 GLN A N 1
ATOM 764 C CA . GLN A 1 97 ? -4.236 2.364 4.549 1.00 85.94 97 GLN A CA 1
ATOM 765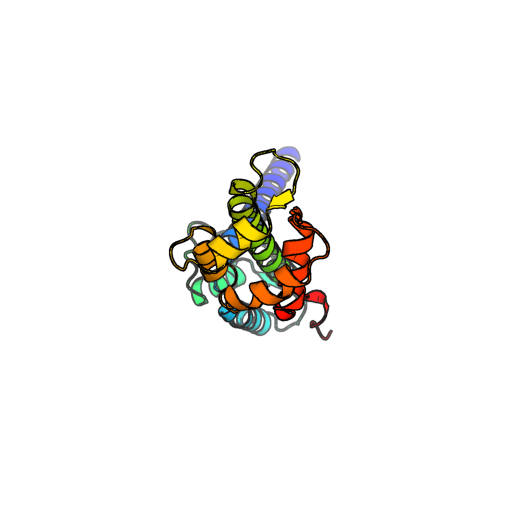 C C . GLN A 1 97 ? -4.212 2.764 6.027 1.00 85.94 97 GLN A C 1
ATOM 767 O O . GLN A 1 97 ? -5.259 3.044 6.608 1.00 85.94 97 GLN A O 1
ATOM 772 N N . GLU A 1 98 ? -3.018 2.854 6.616 1.00 88.56 98 GLU A N 1
ATOM 773 C CA . GLU A 1 98 ? -2.824 3.303 7.997 1.00 88.56 98 GLU A CA 1
ATOM 774 C C . GLU A 1 98 ? -3.296 4.746 8.193 1.00 88.56 98 GLU A C 1
ATOM 776 O O . GLU A 1 98 ? -3.989 5.035 9.164 1.00 88.56 98 GLU A O 1
ATOM 781 N N . SER A 1 99 ? -3.000 5.641 7.247 1.00 88.94 99 SER A N 1
ATOM 782 C CA . SER A 1 99 ? -3.435 7.043 7.308 1.00 88.94 99 SER A CA 1
ATOM 783 C C . SER A 1 99 ? -4.957 7.183 7.212 1.00 88.94 99 SER A C 1
ATOM 785 O O . SER A 1 99 ? -5.555 7.958 7.958 1.00 88.94 99 SER A O 1
ATOM 787 N N . ALA A 1 100 ? -5.597 6.424 6.317 1.00 87.56 100 ALA A N 1
ATOM 788 C CA . ALA A 1 100 ? -7.052 6.410 6.174 1.00 87.56 100 ALA A CA 1
ATOM 789 C C . ALA A 1 100 ? -7.733 5.878 7.443 1.00 87.56 100 ALA A C 1
ATOM 791 O O . ALA A 1 100 ? -8.711 6.457 7.924 1.00 87.56 100 ALA A O 1
ATOM 792 N N . LEU A 1 101 ? -7.182 4.809 8.022 1.00 89.38 101 LEU A N 1
ATOM 793 C CA . LEU A 1 101 ? -7.680 4.250 9.269 1.00 89.38 101 LEU A CA 1
ATOM 794 C C . LEU A 1 101 ? -7.461 5.201 10.446 1.00 89.38 101 LEU A C 1
ATOM 796 O O . LEU A 1 101 ? -8.378 5.382 11.239 1.00 89.38 101 LEU A O 1
ATOM 800 N N . TRP A 1 102 ? -6.289 5.832 10.552 1.00 89.81 102 TRP A N 1
ATOM 801 C CA . TRP A 1 102 ? -6.013 6.840 11.576 1.00 89.81 102 TRP A CA 1
ATOM 802 C C . TRP A 1 102 ? -7.021 7.982 11.502 1.00 89.81 102 TRP A C 1
ATOM 804 O O . TRP A 1 102 ? -7.577 8.381 12.522 1.00 89.81 102 TRP A O 1
ATOM 814 N N . PHE A 1 103 ? -7.318 8.472 10.297 1.00 89.44 103 PHE A N 1
ATOM 815 C CA . PHE A 1 103 ? -8.311 9.524 10.114 1.00 89.44 103 PHE A CA 1
ATOM 816 C C . PHE A 1 103 ? -9.694 9.082 10.615 1.00 89.44 103 PHE A C 1
ATOM 818 O O . PHE A 1 103 ? -10.307 9.793 11.411 1.00 89.44 103 PHE A O 1
ATOM 825 N N . ALA A 1 104 ? -10.144 7.883 10.236 1.00 88.81 104 ALA A N 1
ATOM 826 C CA . ALA A 1 104 ? -11.405 7.316 10.714 1.00 88.81 104 ALA A CA 1
ATOM 827 C C . ALA A 1 104 ? -11.410 7.046 12.229 1.00 88.81 104 ALA A C 1
ATOM 829 O O . ALA A 1 104 ? -12.427 7.221 12.882 1.00 88.81 104 ALA A O 1
ATOM 830 N N . PHE A 1 105 ? -10.282 6.647 12.810 1.00 89.94 105 PHE A N 1
ATOM 831 C CA . PHE A 1 105 ? -10.139 6.441 14.249 1.00 89.94 105 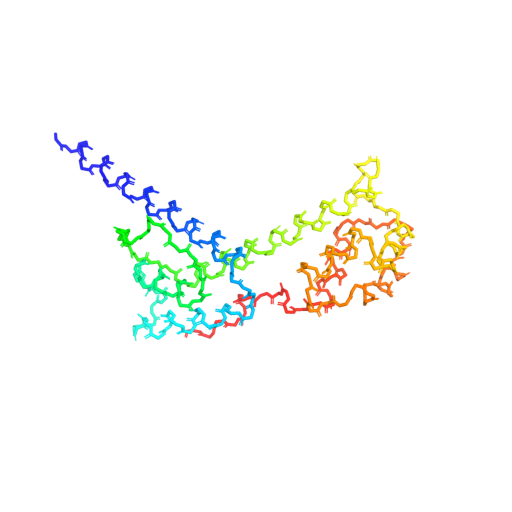PHE A CA 1
ATOM 832 C C . PHE A 1 105 ? -10.183 7.769 15.020 1.00 89.94 105 PHE A C 1
ATOM 834 O O . PHE A 1 105 ? -10.834 7.875 16.060 1.00 89.94 105 PHE A O 1
ATOM 841 N N . SER A 1 106 ? -9.536 8.808 14.486 1.00 89.69 106 SER A N 1
ATOM 842 C CA . SER A 1 106 ? -9.391 10.113 15.139 1.00 89.69 106 SER A CA 1
ATOM 843 C C . SER A 1 106 ? -10.724 10.826 15.377 1.00 89.69 106 SER A C 1
ATOM 845 O O . SER A 1 106 ? -10.833 11.626 16.303 1.00 89.69 106 SER A O 1
ATOM 847 N N . THR A 1 107 ? -11.779 10.487 14.625 1.00 88.62 107 THR A N 1
ATOM 848 C CA . THR A 1 107 ? -13.131 11.018 14.866 1.00 88.62 107 THR A CA 1
ATOM 849 C C . THR A 1 107 ? -13.719 10.573 16.207 1.00 88.62 107 THR A C 1
ATOM 851 O O . THR A 1 107 ? -14.652 11.202 16.703 1.00 88.62 107 THR A O 1
ATOM 854 N N . PHE A 1 108 ? -13.178 9.510 16.810 1.00 86.75 108 PHE A N 1
ATOM 855 C CA . PHE A 1 108 ? -13.601 8.981 18.110 1.00 86.75 108 PHE A CA 1
ATOM 856 C C . PHE A 1 108 ? -12.701 9.432 19.263 1.00 86.75 108 PHE A C 1
ATOM 858 O O . PHE A 1 108 ? -13.110 9.381 20.426 1.00 86.75 108 PHE A O 1
ATOM 865 N N . ASP A 1 109 ? -11.512 9.944 18.952 1.00 85.62 109 ASP A N 1
ATOM 866 C CA . ASP A 1 109 ? -10.605 10.561 19.913 1.00 85.62 109 ASP A CA 1
ATOM 867 C C . ASP A 1 109 ? -10.918 12.058 20.073 1.00 85.62 109 ASP A C 1
ATOM 869 O O . ASP A 1 109 ? -10.131 12.946 19.754 1.00 85.62 109 ASP A O 1
ATOM 873 N N . ILE A 1 110 ? -12.109 12.351 20.607 1.00 79.00 110 ILE A N 1
ATOM 874 C CA . ILE A 1 110 ? -12.628 13.723 20.790 1.00 79.00 110 ILE A CA 1
ATOM 875 C C . ILE A 1 110 ? -11.660 14.603 21.602 1.00 79.00 110 ILE A C 1
ATOM 877 O O . ILE A 1 110 ? -11.664 15.827 21.480 1.00 79.00 110 ILE A O 1
ATOM 881 N N . LYS A 1 111 ? -10.853 13.987 22.473 1.00 83.31 111 LYS A N 1
ATOM 882 C CA . LYS A 1 111 ? -9.925 14.689 23.365 1.00 83.31 111 LYS A CA 1
ATOM 883 C C . LYS A 1 111 ? -8.502 14.784 22.805 1.00 83.31 111 LYS A C 1
ATOM 885 O O . LYS A 1 111 ? -7.654 15.331 23.506 1.00 83.31 111 LYS A O 1
ATOM 890 N N . CYS A 1 112 ? -8.245 14.274 21.598 1.00 81.75 112 CYS A N 1
ATOM 891 C CA . CYS A 1 112 ? -6.909 14.181 21.002 1.00 81.75 112 CYS A CA 1
ATOM 892 C C . CYS A 1 112 ? -5.890 13.511 21.947 1.00 81.75 112 CYS A C 1
ATOM 894 O O . CYS A 1 112 ? -4.756 13.965 22.095 1.00 81.75 112 CYS A O 1
ATOM 896 N N . THR A 1 113 ? -6.336 12.477 22.656 1.00 85.81 113 THR A N 1
ATOM 897 C CA . THR A 1 113 ? -5.554 11.700 23.623 1.00 85.81 113 THR A CA 1
ATOM 898 C C . THR A 1 113 ? -4.749 10.564 22.997 1.00 85.81 113 THR A C 1
ATOM 900 O O . THR A 1 113 ? -3.916 9.980 23.681 1.00 85.81 113 THR A O 1
ATOM 903 N N . GLY A 1 114 ? -4.984 10.247 21.724 1.00 85.94 114 GLY A N 1
ATOM 904 C CA . GLY A 1 114 ? -4.512 9.028 21.066 1.00 85.94 114 GLY A CA 1
ATOM 905 C C . GLY A 1 114 ? -5.382 7.800 21.358 1.00 85.94 114 GLY A C 1
ATOM 906 O O . GLY A 1 114 ? -5.053 6.701 20.919 1.00 85.94 114 GLY A O 1
ATOM 907 N N . GLU A 1 115 ? -6.491 7.970 22.083 1.00 91.25 115 GLU A N 1
ATOM 908 C CA . GLU A 1 115 ? -7.352 6.885 22.552 1.00 91.25 115 GLU A CA 1
ATOM 909 C C . GLU A 1 115 ? -8.824 7.145 22.222 1.00 91.25 115 GLU A C 1
ATOM 911 O O . GLU A 1 115 ? -9.354 8.232 22.457 1.00 91.25 115 GLU A O 1
ATOM 916 N N . ALA A 1 116 ? -9.522 6.105 21.779 1.00 90.62 116 ALA A N 1
ATOM 917 C CA . ALA A 1 116 ? -10.955 6.135 21.524 1.00 90.62 116 ALA A CA 1
ATOM 918 C C . ALA A 1 116 ? -11.716 5.254 22.524 1.00 90.62 116 ALA A C 1
ATOM 920 O O . ALA A 1 116 ? -11.190 4.272 23.056 1.00 90.62 116 ALA A O 1
ATOM 921 N N . ASP A 1 117 ? -12.983 5.591 22.782 1.00 90.75 117 ASP A N 1
ATOM 922 C CA . ASP A 1 117 ? -13.861 4.724 23.571 1.00 90.75 117 ASP A CA 1
ATOM 923 C C . ASP A 1 117 ? -14.151 3.438 22.793 1.00 90.75 117 ASP A C 1
ATOM 925 O O . ASP A 1 117 ? -14.658 3.459 21.667 1.00 90.75 117 ASP A O 1
ATOM 929 N N . ARG A 1 118 ? -13.852 2.298 23.414 1.00 90.81 118 ARG A N 1
ATOM 930 C CA . ARG A 1 118 ? -13.995 0.996 22.769 1.00 90.81 118 ARG A CA 1
ATOM 931 C C . ARG A 1 118 ? -15.439 0.701 22.363 1.00 90.81 118 ARG A C 1
ATOM 933 O O . ARG A 1 118 ? -15.661 0.135 21.297 1.00 90.81 118 ARG A O 1
ATOM 940 N N . ARG A 1 119 ? -16.424 1.060 23.194 1.00 90.00 119 ARG A N 1
ATOM 941 C CA . ARG A 1 119 ? -17.841 0.791 22.896 1.00 90.00 119 ARG A CA 1
ATOM 942 C C . ARG A 1 119 ? -18.318 1.631 21.720 1.00 90.00 119 ARG A C 1
ATOM 944 O O . ARG A 1 119 ? -19.139 1.157 20.941 1.00 90.00 119 ARG A O 1
ATOM 951 N N . ALA A 1 120 ? -17.803 2.855 21.587 1.00 89.56 120 ALA A N 1
ATOM 952 C CA . ALA A 1 120 ? -18.079 3.695 20.427 1.00 89.56 120 ALA A CA 1
ATOM 953 C C . ALA A 1 120 ? -17.548 3.046 19.141 1.00 89.56 120 ALA A C 1
ATOM 955 O O . ALA A 1 120 ? -18.315 2.864 18.202 1.00 89.56 120 ALA A O 1
ATOM 956 N N . LEU A 1 121 ? -16.289 2.594 19.132 1.00 89.69 121 LEU A N 1
ATOM 957 C CA . LEU A 1 121 ? -15.713 1.902 17.972 1.00 89.69 121 LEU A CA 1
ATOM 958 C C . LEU A 1 121 ? -16.455 0.609 17.620 1.00 89.69 121 LEU A C 1
ATOM 960 O O . LEU A 1 121 ? -16.725 0.363 16.450 1.00 89.69 121 LEU A O 1
ATOM 964 N N . GLN A 1 122 ? -16.820 -0.201 18.618 1.00 89.94 122 GLN A N 1
ATOM 965 C CA . GLN A 1 122 ? -17.607 -1.419 18.400 1.00 89.94 122 GLN A CA 1
ATOM 966 C C . GLN A 1 122 ? -18.953 -1.115 17.750 1.00 89.94 122 GLN A C 1
ATOM 968 O O . GLN A 1 122 ? -19.353 -1.798 16.816 1.00 89.94 122 GLN A O 1
ATOM 973 N N . LYS A 1 123 ? -19.650 -0.082 18.234 1.00 90.19 123 LYS A N 1
ATOM 974 C CA . LYS A 1 123 ? -20.938 0.319 17.672 1.00 90.19 123 LYS A CA 1
ATOM 975 C C . LYS A 1 123 ? -20.811 0.678 16.191 1.00 90.19 123 LYS A C 1
ATOM 977 O O . LYS A 1 123 ? -21.659 0.275 15.407 1.00 90.19 123 LYS A O 1
ATOM 982 N N . GLU A 1 124 ? -19.758 1.395 15.822 1.00 90.69 124 GLU A N 1
ATOM 983 C CA . GLU A 1 124 ? -19.523 1.831 14.444 1.00 90.69 124 GLU A CA 1
ATOM 984 C C . GLU A 1 124 ? -19.096 0.662 13.553 1.00 90.69 124 GLU A C 1
ATOM 986 O O . GLU A 1 124 ? -19.607 0.514 12.451 1.00 90.69 124 GLU A O 1
ATOM 991 N N . LEU A 1 125 ? -18.246 -0.240 14.048 1.00 89.50 125 LEU A N 1
ATOM 992 C CA . LEU A 1 125 ? -17.885 -1.473 13.338 1.00 89.50 125 LEU A CA 1
ATOM 993 C C . LEU A 1 125 ? -19.053 -2.465 13.187 1.00 89.50 125 LEU A C 1
ATOM 995 O O . LEU A 1 125 ? -18.953 -3.387 12.385 1.00 89.50 125 LEU A O 1
ATOM 999 N N . CYS A 1 126 ? -20.144 -2.296 13.936 1.00 88.94 126 CYS A N 1
ATOM 1000 C CA . CYS A 1 126 ? -21.384 -3.061 13.771 1.00 88.94 126 CYS A CA 1
ATOM 1001 C C . CYS A 1 126 ? -22.413 -2.372 12.859 1.00 88.94 126 CYS A C 1
ATOM 1003 O O . CYS A 1 126 ? -23.425 -2.987 12.525 1.00 88.94 126 CYS A O 1
ATOM 1005 N N . ASP A 1 127 ? -22.208 -1.101 12.510 1.00 90.75 127 ASP A N 1
ATOM 1006 C CA . ASP A 1 127 ? -23.096 -0.331 11.640 1.00 90.75 127 ASP A CA 1
ATOM 1007 C C . ASP A 1 127 ? -22.487 -0.276 10.235 1.00 90.75 127 ASP A C 1
ATOM 1009 O O . ASP A 1 127 ? -21.512 0.438 9.999 1.00 90.75 127 ASP A O 1
ATOM 1013 N N . ASP A 1 128 ? -23.075 -1.024 9.297 1.00 87.62 128 ASP A N 1
ATOM 1014 C CA . ASP A 1 128 ? -22.620 -1.138 7.904 1.00 87.62 128 ASP A CA 1
ATOM 1015 C C . ASP A 1 128 ? -22.678 0.186 7.123 1.00 87.62 128 ASP A C 1
ATOM 1017 O O . ASP A 1 128 ? -22.131 0.297 6.024 1.00 87.62 128 ASP A O 1
ATOM 1021 N N . ARG A 1 129 ? -23.316 1.211 7.698 1.00 89.00 129 ARG A N 1
ATOM 1022 C CA . ARG A 1 129 ? -23.393 2.572 7.152 1.00 89.00 129 ARG A CA 1
ATOM 1023 C C . ARG A 1 129 ? -22.377 3.518 7.771 1.00 89.00 129 ARG A C 1
ATOM 1025 O O . ARG A 1 129 ? -22.300 4.672 7.340 1.00 89.00 129 ARG A O 1
ATOM 1032 N N . SER A 1 130 ? -21.639 3.083 8.791 1.00 90.50 130 SER A N 1
ATOM 1033 C CA . SER A 1 130 ? -20.667 3.944 9.444 1.00 90.50 130 SER A CA 1
ATOM 1034 C C . SER A 1 130 ? -19.460 4.201 8.549 1.00 90.50 130 SER A C 1
ATOM 1036 O O . SER A 1 130 ? -19.041 3.373 7.734 1.00 90.50 130 SER A O 1
ATOM 1038 N N . TYR A 1 131 ? -18.852 5.370 8.739 1.00 88.06 131 TYR A N 1
ATOM 1039 C CA . TYR A 1 131 ? -17.622 5.716 8.035 1.00 88.06 131 TYR A CA 1
ATOM 1040 C C . TYR A 1 131 ? -16.473 4.765 8.397 1.00 88.06 131 TYR A C 1
ATOM 1042 O O . TYR A 1 131 ? -15.666 4.417 7.537 1.00 88.06 131 TYR A O 1
ATOM 1050 N N . LEU A 1 132 ? -16.413 4.314 9.656 1.00 88.81 132 LEU A N 1
ATOM 1051 C CA . LEU A 1 132 ? -15.393 3.375 10.110 1.00 88.81 132 LEU A CA 1
ATOM 1052 C C . LEU A 1 132 ? -15.563 2.008 9.437 1.00 88.81 132 LEU A C 1
ATOM 1054 O O . LEU A 1 132 ? -14.583 1.463 8.938 1.00 88.81 132 LEU A O 1
ATOM 1058 N N . TYR A 1 133 ? -16.789 1.488 9.359 1.00 90.50 133 TYR A N 1
ATOM 1059 C CA . TYR A 1 133 ? -17.083 0.225 8.683 1.00 90.50 133 TYR A CA 1
ATOM 1060 C C . TYR A 1 133 ? -16.662 0.265 7.213 1.00 90.50 133 TYR A C 1
ATOM 1062 O O . TYR A 1 133 ? -15.926 -0.605 6.739 1.00 90.50 133 TYR A O 1
ATOM 1070 N N . GLU A 1 134 ? -17.057 1.323 6.505 1.00 89.56 134 GLU A N 1
ATOM 1071 C CA . GLU A 1 134 ? -16.692 1.512 5.103 1.00 89.56 134 GLU A CA 1
ATOM 1072 C C . GLU A 1 134 ? -15.173 1.668 4.926 1.00 89.56 134 GLU A C 1
ATOM 1074 O O . GLU A 1 134 ? -14.591 1.086 4.009 1.00 89.56 134 GLU A O 1
ATOM 1079 N N . CYS A 1 135 ? -14.500 2.378 5.838 1.00 88.12 135 CYS A N 1
ATOM 1080 C CA . CYS A 1 135 ? -13.043 2.505 5.833 1.00 88.12 135 CYS A CA 1
ATOM 1081 C C . CYS A 1 135 ? -12.354 1.137 5.950 1.00 88.12 135 CYS A C 1
ATOM 1083 O O . CYS A 1 135 ? -11.421 0.863 5.189 1.00 88.12 135 CYS A O 1
ATOM 1085 N N . PHE A 1 136 ? -12.836 0.253 6.832 1.00 87.81 136 PHE A N 1
ATOM 1086 C CA . PHE A 1 136 ? -12.323 -1.115 6.938 1.00 87.81 136 PHE A CA 1
ATOM 1087 C C . PHE A 1 136 ? -12.562 -1.907 5.654 1.00 87.81 136 PHE A C 1
ATOM 1089 O O . PHE A 1 136 ? -11.628 -2.503 5.122 1.00 87.81 136 PHE A O 1
ATOM 1096 N N . ARG A 1 137 ? -13.781 -1.858 5.111 1.00 87.31 137 ARG A N 1
ATOM 1097 C CA . ARG A 1 137 ? -14.156 -2.593 3.897 1.00 87.31 137 ARG A CA 1
ATOM 1098 C C . ARG A 1 137 ? -13.308 -2.201 2.684 1.00 87.31 137 ARG A C 1
ATOM 1100 O O . ARG A 1 137 ? -12.935 -3.060 1.888 1.00 87.31 137 ARG A O 1
ATOM 1107 N N . VAL A 1 138 ? -13.003 -0.911 2.537 1.00 84.62 138 VAL A N 1
ATOM 1108 C CA . VAL A 1 138 ? -12.220 -0.381 1.411 1.00 84.62 138 VAL A CA 1
ATOM 1109 C C . VAL A 1 138 ? -10.722 -0.643 1.583 1.00 84.62 138 VAL A C 1
ATOM 1111 O O . VAL A 1 138 ? -10.059 -1.047 0.628 1.00 84.62 138 VAL A O 1
ATOM 1114 N N . ASN A 1 139 ? -10.171 -0.425 2.780 1.00 83.44 139 ASN A N 1
ATOM 1115 C CA . ASN A 1 139 ? -8.721 -0.486 3.002 1.00 83.44 139 ASN A CA 1
ATOM 1116 C C . ASN A 1 139 ? -8.219 -1.888 3.378 1.00 83.44 139 ASN A C 1
ATOM 1118 O O . ASN A 1 139 ? -7.065 -2.226 3.101 1.00 83.44 139 ASN A O 1
ATOM 1122 N N . PHE A 1 140 ? -9.086 -2.726 3.942 1.00 83.31 140 PHE A N 1
ATOM 1123 C CA . PHE A 1 140 ? -8.789 -4.094 4.360 1.00 83.31 140 PHE A CA 1
ATOM 1124 C C . PHE A 1 140 ? -9.809 -5.074 3.754 1.00 83.31 140 PHE A C 1
ATOM 1126 O O . PHE A 1 140 ? -10.503 -5.769 4.486 1.00 83.31 140 PHE A O 1
ATOM 1133 N N . PRO A 1 141 ? -9.907 -5.181 2.414 1.00 78.75 141 PRO A N 1
ATOM 1134 C CA . PRO A 1 141 ? -10.957 -5.965 1.752 1.00 78.75 141 PRO A CA 1
ATOM 1135 C C . PRO A 1 141 ? -10.886 -7.476 2.032 1.00 78.75 141 PRO A C 1
ATOM 1137 O O . PRO A 1 141 ? -11.867 -8.187 1.835 1.00 78.75 141 PRO A O 1
ATOM 1140 N N . SER A 1 142 ? -9.731 -7.981 2.476 1.00 79.81 142 SER A N 1
ATOM 1141 C CA . SER A 1 142 ? -9.549 -9.368 2.921 1.00 79.81 142 SER A CA 1
ATOM 1142 C C . SER A 1 142 ? -10.023 -9.614 4.356 1.00 79.81 142 SER A C 1
ATOM 1144 O O . SER A 1 142 ? -10.057 -10.765 4.790 1.00 79.81 142 SER A O 1
ATOM 1146 N N . LEU A 1 143 ? -10.369 -8.559 5.097 1.00 84.69 143 LEU A N 1
ATOM 1147 C CA . LEU A 1 143 ? -10.758 -8.617 6.495 1.00 84.69 143 LEU A CA 1
ATOM 1148 C C . LEU A 1 143 ? -12.202 -8.141 6.668 1.00 84.69 143 LEU A C 1
ATOM 1150 O O . LEU A 1 143 ? -12.531 -6.987 6.410 1.00 84.69 143 LEU A O 1
ATOM 1154 N N . ALA A 1 144 ? -13.055 -9.028 7.173 1.00 87.12 144 ALA A N 1
ATOM 1155 C CA . ALA A 1 144 ? -14.396 -8.648 7.597 1.00 87.12 144 ALA A CA 1
ATOM 1156 C C . ALA A 1 144 ? -14.305 -7.730 8.837 1.00 87.12 144 ALA A C 1
ATOM 1158 O O . ALA A 1 144 ? -13.654 -8.131 9.811 1.00 87.12 144 ALA A O 1
ATOM 1159 N N . PRO A 1 145 ? -14.931 -6.534 8.850 1.00 87.81 145 PRO A N 1
ATOM 1160 C CA . PRO A 1 145 ? -14.910 -5.636 10.011 1.00 87.81 145 PRO A CA 1
ATOM 1161 C C . PRO A 1 145 ? -15.355 -6.322 11.314 1.00 87.81 145 PRO A C 1
ATOM 1163 O O . PRO A 1 145 ? -14.813 -6.062 12.388 1.00 87.81 145 PRO A O 1
ATOM 1166 N N . GLU A 1 146 ? -16.277 -7.280 11.220 1.00 88.81 146 GLU A N 1
ATOM 1167 C CA . GLU A 1 146 ? -16.817 -8.041 12.345 1.00 88.81 146 GLU A CA 1
ATOM 1168 C C . GLU A 1 146 ? -15.766 -8.942 13.009 1.00 88.81 146 GLU A C 1
ATOM 1170 O O . GLU A 1 146 ? -15.861 -9.223 14.204 1.00 88.81 146 GLU A O 1
ATOM 1175 N N . ALA A 1 147 ? -14.727 -9.363 12.276 1.00 89.69 147 ALA A N 1
ATOM 1176 C CA . ALA A 1 147 ? -13.638 -10.180 12.818 1.00 89.69 147 ALA A CA 1
ATOM 1177 C C . ALA A 1 147 ? -12.791 -9.426 13.861 1.00 89.69 147 ALA A C 1
ATOM 1179 O O . ALA A 1 147 ? -12.091 -10.042 14.665 1.00 89.69 147 ALA A O 1
ATOM 1180 N N . VAL A 1 148 ? -12.872 -8.094 13.868 1.00 89.81 148 VAL A N 1
ATOM 1181 C CA . VAL A 1 148 ? -12.163 -7.202 14.795 1.00 89.81 148 VAL A CA 1
ATOM 1182 C C . VAL A 1 148 ? -12.867 -7.160 16.155 1.00 89.81 148 VAL A C 1
ATOM 1184 O O . VAL A 1 148 ? -12.211 -7.025 17.190 1.00 89.81 148 VAL A O 1
ATOM 1187 N N . LEU A 1 149 ? -14.195 -7.334 16.181 1.00 90.19 149 LEU A N 1
ATOM 1188 C CA . LEU A 1 149 ? -15.028 -7.165 17.377 1.00 90.19 149 LEU A CA 1
ATOM 1189 C C . LEU A 1 149 ? -14.610 -8.067 18.555 1.00 90.19 149 LEU A C 1
ATOM 1191 O O . LEU A 1 149 ? -14.418 -7.525 19.648 1.00 90.19 149 LEU A O 1
ATOM 1195 N N . PRO A 1 150 ? -14.375 -9.388 18.381 1.00 90.31 150 PRO A N 1
ATOM 1196 C CA . PRO A 1 150 ? -13.987 -10.255 19.495 1.00 90.31 150 PRO A CA 1
ATOM 1197 C C . PRO A 1 150 ? -12.629 -9.880 20.097 1.00 90.31 150 PRO A C 1
ATOM 1199 O O . PRO A 1 150 ? -12.393 -10.101 21.284 1.00 90.31 150 PRO A O 1
ATOM 1202 N N . LEU A 1 151 ? -11.721 -9.319 19.292 1.00 89.31 151 LEU A N 1
ATOM 1203 C CA . LEU A 1 151 ? -10.400 -8.891 19.753 1.00 89.31 151 LEU A CA 1
ATOM 1204 C C . LEU A 1 151 ? -10.459 -7.538 20.466 1.00 89.31 151 LEU A C 1
ATOM 1206 O O . LEU A 1 151 ? -9.743 -7.345 21.447 1.00 89.31 151 LEU A O 1
ATOM 1210 N N . LEU A 1 152 ? -11.363 -6.644 20.056 1.00 88.44 152 LEU A N 1
ATOM 1211 C CA . LEU A 1 152 ? -11.665 -5.433 20.821 1.00 88.44 152 LEU A CA 1
ATOM 1212 C C . LEU A 1 152 ? -12.224 -5.783 22.205 1.00 88.44 152 LEU A C 1
ATOM 1214 O O . LEU A 1 152 ? -11.808 -5.204 23.206 1.00 88.44 152 LEU A O 1
ATOM 1218 N N . GLU A 1 153 ? -13.135 -6.755 22.300 1.00 86.94 153 GLU A N 1
ATOM 1219 C CA . GLU A 1 153 ? -13.725 -7.183 23.580 1.00 86.94 153 GLU A CA 1
ATOM 1220 C C . GLU A 1 153 ? -12.694 -7.733 24.572 1.00 86.94 153 GLU A C 1
ATOM 1222 O O . GLU A 1 153 ? -12.831 -7.533 25.781 1.00 86.94 153 GLU A O 1
ATOM 1227 N N . GLN A 1 154 ? -11.636 -8.360 24.060 1.00 85.81 154 GLN A N 1
ATOM 1228 C CA . GLN A 1 154 ? -10.527 -8.888 24.856 1.00 85.81 154 GLN A CA 1
ATOM 1229 C C . GLN A 1 154 ? -9.551 -7.806 25.335 1.00 85.81 154 GLN A C 1
ATOM 1231 O O . GLN A 1 154 ? -8.702 -8.097 26.180 1.00 85.81 154 GLN A O 1
ATOM 1236 N N . ALA A 1 155 ? -9.659 -6.570 24.834 1.00 83.00 155 ALA A N 1
ATOM 1237 C CA . ALA A 1 155 ? -8.825 -5.473 25.303 1.00 83.00 155 ALA A CA 1
ATOM 1238 C C . ALA A 1 155 ? -9.071 -5.218 26.806 1.00 83.00 155 ALA A C 1
ATOM 1240 O O . ALA A 1 155 ? -10.228 -5.145 27.242 1.00 83.00 155 ALA A O 1
ATOM 1241 N N . PRO A 1 156 ? -8.006 -5.074 27.615 1.00 80.00 156 PRO A N 1
ATOM 1242 C CA . PRO A 1 156 ? -8.128 -4.908 29.063 1.00 80.00 156 PRO A CA 1
ATOM 1243 C C . PRO A 1 156 ? -8.700 -3.538 29.453 1.00 80.00 156 PRO A C 1
ATOM 1245 O O . PRO A 1 156 ? -9.249 -3.385 30.544 1.00 80.00 156 PRO A O 1
ATOM 1248 N N . SER A 1 157 ? -8.579 -2.544 28.571 1.00 87.50 157 SER A N 1
ATOM 1249 C CA . SER A 1 157 ? -9.032 -1.175 28.794 1.00 87.50 157 SER A CA 1
ATOM 1250 C C . SER A 1 157 ? -10.405 -0.917 28.160 1.00 87.50 157 SER A C 1
ATOM 1252 O O . SER A 1 157 ? -10.789 -1.506 27.148 1.00 87.50 157 SER A O 1
ATOM 1254 N N . SER A 1 158 ? -11.180 -0.013 28.767 1.00 88.94 158 SER A N 1
ATOM 1255 C CA . SER A 1 158 ? -12.407 0.531 28.162 1.00 88.94 158 SER A CA 1
ATOM 1256 C C . SER A 1 158 ? -12.114 1.499 27.014 1.00 88.94 158 SER A C 1
ATOM 1258 O O . SER A 1 158 ? -13.021 1.865 26.264 1.00 88.94 158 SER A O 1
ATOM 1260 N N . ARG A 1 159 ? -10.853 1.902 26.889 1.00 91.56 159 ARG A N 1
ATOM 1261 C CA . ARG A 1 159 ? -10.311 2.707 25.809 1.00 91.56 159 ARG A CA 1
ATOM 1262 C C . ARG A 1 159 ? -9.351 1.872 24.995 1.00 91.56 159 ARG A C 1
ATOM 1264 O O . ARG A 1 159 ? -8.773 0.928 25.521 1.00 91.56 159 ARG A O 1
ATOM 1271 N N . ILE A 1 160 ? -9.192 2.236 23.740 1.00 92.38 160 ILE A N 1
ATOM 1272 C CA . ILE A 1 160 ? -8.231 1.592 22.862 1.00 92.38 160 ILE A CA 1
ATOM 1273 C C . ILE A 1 160 ? -7.395 2.657 22.174 1.00 92.38 160 ILE A C 1
ATOM 1275 O O . ILE A 1 160 ? -7.943 3.668 21.725 1.00 92.38 160 ILE A O 1
ATOM 1279 N N . SER A 1 161 ? -6.084 2.448 22.126 1.00 93.12 161 SER A N 1
ATOM 1280 C CA . SER A 1 161 ? -5.178 3.282 21.341 1.00 93.12 161 SER A CA 1
ATOM 1281 C C . SER A 1 161 ? -5.182 2.855 19.874 1.00 93.12 161 SER A C 1
ATOM 1283 O O . SER A 1 161 ? -5.610 1.753 19.511 1.00 93.12 161 SER A O 1
ATOM 1285 N N . PHE A 1 162 ? -4.688 3.720 18.995 1.00 90.75 162 PHE A N 1
ATOM 1286 C CA . PHE A 1 162 ? -4.555 3.352 17.589 1.00 90.75 162 PHE A CA 1
ATOM 1287 C C . PHE A 1 162 ? -3.563 2.203 17.372 1.00 90.75 162 PHE A C 1
ATOM 1289 O O . PHE A 1 162 ? -3.811 1.317 16.557 1.00 90.75 162 PHE A O 1
ATOM 1296 N N . GLU A 1 163 ? -2.469 2.169 18.132 1.00 90.62 163 GLU A N 1
ATOM 1297 C CA . GLU A 1 163 ? -1.474 1.096 18.085 1.00 90.62 163 GLU A CA 1
ATOM 1298 C C . GLU A 1 163 ? -2.082 -0.252 18.483 1.00 90.62 163 GLU A C 1
ATOM 1300 O O . GLU A 1 163 ? -1.787 -1.270 17.857 1.00 90.62 163 GLU A O 1
ATOM 1305 N N . GLU A 1 164 ? -2.971 -0.270 19.480 1.00 91.56 164 GLU A N 1
ATOM 1306 C CA . GLU A 1 164 ? -3.697 -1.479 19.874 1.00 91.56 164 GLU A CA 1
ATOM 1307 C C . GLU A 1 164 ? -4.631 -1.961 18.755 1.00 91.56 164 GLU A C 1
ATOM 1309 O O . GLU A 1 164 ? -4.651 -3.155 18.438 1.00 91.56 164 GLU A O 1
ATOM 1314 N N . LEU A 1 165 ? -5.354 -1.045 18.099 1.00 90.25 165 LEU A N 1
ATOM 1315 C CA . LEU A 1 165 ? -6.199 -1.369 16.946 1.00 90.25 165 LEU A CA 1
ATOM 1316 C C . LEU A 1 165 ? -5.373 -1.914 15.768 1.00 90.25 165 LEU A C 1
ATOM 1318 O O . LEU A 1 165 ? -5.743 -2.921 15.161 1.00 90.25 165 LEU A O 1
ATOM 1322 N N . 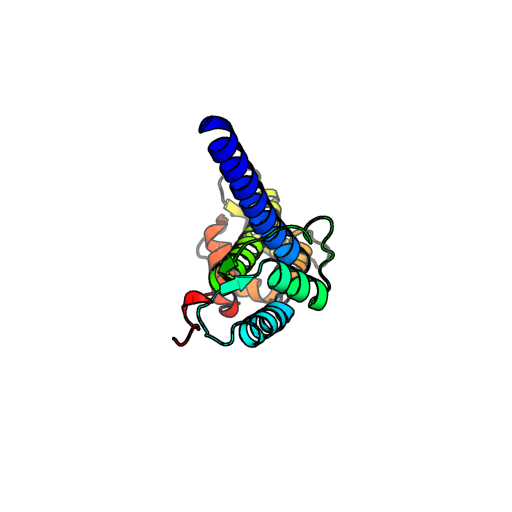MET A 1 166 ? -4.229 -1.298 15.472 1.00 88.69 166 MET A N 1
ATOM 1323 C CA . MET A 1 166 ? -3.299 -1.774 14.445 1.00 88.69 166 MET A CA 1
ATOM 1324 C C . MET A 1 166 ? -2.729 -3.154 14.781 1.00 88.69 166 MET A C 1
ATOM 1326 O O . MET A 1 166 ? -2.640 -4.014 13.905 1.00 88.69 166 MET A O 1
ATOM 1330 N N . GLY A 1 167 ? -2.401 -3.405 16.050 1.00 88.75 167 GLY A N 1
ATOM 1331 C CA . GLY A 1 167 ? -1.961 -4.719 16.512 1.00 88.75 167 GLY A CA 1
ATOM 1332 C C . GLY A 1 167 ? -3.031 -5.797 16.315 1.00 88.75 167 GLY A C 1
ATOM 1333 O O . GLY A 1 167 ? -2.717 -6.918 15.911 1.00 88.75 167 GLY A O 1
ATOM 1334 N N . ILE A 1 168 ? -4.307 -5.466 16.533 1.00 89.69 168 ILE A N 1
ATOM 1335 C CA . ILE A 1 168 ? -5.435 -6.364 16.242 1.00 89.69 168 ILE A CA 1
ATOM 1336 C C . ILE A 1 168 ? -5.502 -6.684 14.743 1.00 89.69 168 ILE A C 1
ATOM 1338 O O . ILE A 1 168 ? -5.595 -7.853 14.366 1.00 89.69 168 ILE A O 1
ATOM 1342 N N . LEU A 1 169 ? -5.403 -5.665 13.888 1.00 87.50 169 LEU A N 1
ATOM 1343 C CA . LEU A 1 169 ? -5.443 -5.822 12.432 1.00 87.50 169 LEU A CA 1
ATOM 1344 C C . LEU A 1 169 ? -4.314 -6.710 11.899 1.00 87.50 169 LEU A C 1
ATOM 1346 O O . LEU A 1 169 ? -4.559 -7.610 11.095 1.00 87.50 169 LEU A O 1
ATOM 1350 N N . GLN A 1 170 ? -3.092 -6.508 12.390 1.00 84.69 170 GLN A N 1
ATOM 1351 C CA . GLN A 1 170 ? -1.927 -7.308 12.002 1.00 84.69 170 GLN A CA 1
ATOM 1352 C C . GLN A 1 170 ? -2.086 -8.785 12.387 1.00 84.69 170 GLN A C 1
ATOM 1354 O O . GLN A 1 170 ? -1.688 -9.668 11.630 1.00 84.69 170 GLN A O 1
ATOM 1359 N N . ARG A 1 171 ? -2.718 -9.073 13.532 1.00 84.69 171 ARG A N 1
ATOM 1360 C CA . ARG A 1 171 ? -3.000 -10.451 13.967 1.00 84.69 171 ARG A CA 1
ATOM 1361 C C . ARG A 1 171 ? -4.041 -11.153 13.098 1.00 84.69 171 ARG A C 1
ATOM 1363 O O . ARG A 1 171 ? -3.970 -12.369 12.948 1.00 84.69 171 ARG A O 1
ATOM 1370 N N . LEU A 1 172 ? -5.015 -10.411 12.576 1.00 83.25 172 LEU A N 1
ATOM 1371 C CA . LEU A 1 172 ? -6.094 -10.957 11.749 1.00 83.25 172 LEU A CA 1
ATOM 1372 C C . LEU A 1 172 ? -5.706 -11.100 10.275 1.00 83.25 172 LEU A C 1
ATOM 1374 O O . LEU A 1 172 ? -6.266 -11.939 9.576 1.00 83.25 172 LEU A O 1
ATOM 1378 N N . SER A 1 173 ? -4.748 -10.302 9.806 1.00 71.62 173 SER A N 1
ATOM 1379 C CA . SER A 1 173 ? -4.274 -10.321 8.425 1.00 71.62 173 SER A CA 1
ATOM 1380 C C . SER A 1 173 ? -2.747 -10.439 8.385 1.00 71.62 173 SER A C 1
ATOM 1382 O O . SER A 1 173 ? -2.075 -9.454 8.072 1.00 71.62 173 SER A O 1
ATOM 1384 N N . PRO A 1 174 ? -2.168 -11.623 8.655 1.00 57.34 174 PRO A N 1
ATOM 1385 C CA . PRO A 1 174 ? -0.717 -11.815 8.615 1.00 57.34 174 PRO A CA 1
ATOM 1386 C C . PRO A 1 174 ? -0.120 -11.566 7.220 1.00 57.34 174 PRO A C 1
ATOM 1388 O O . PRO A 1 174 ? 1.023 -11.144 7.126 1.00 57.34 174 PRO A O 1
ATOM 1391 N N . ASP A 1 175 ? -0.905 -11.690 6.143 1.00 53.62 175 ASP A N 1
ATOM 1392 C CA . ASP A 1 175 ? -0.484 -11.329 4.775 1.00 53.62 175 ASP A CA 1
ATOM 1393 C C . ASP A 1 175 ? 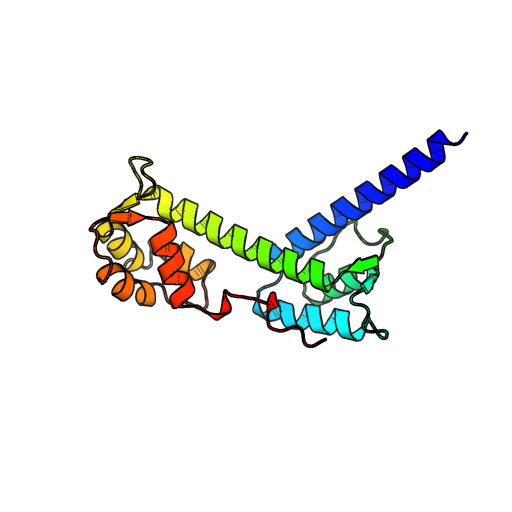-0.269 -9.812 4.568 1.00 53.62 175 ASP A C 1
ATOM 1395 O O . ASP A 1 175 ? 0.139 -9.369 3.495 1.00 53.62 175 ASP A O 1
ATOM 1399 N N . SER A 1 176 ? -0.524 -8.988 5.593 1.00 49.44 176 SER A N 1
ATOM 1400 C CA . SER A 1 176 ? -0.085 -7.585 5.632 1.00 49.44 176 SER A CA 1
ATOM 1401 C C . SER A 1 176 ? 1.404 -7.427 5.994 1.00 49.44 176 SER A C 1
ATOM 1403 O O . SER A 1 176 ? 1.893 -6.297 6.089 1.00 49.44 176 SER A O 1
ATOM 1405 N N . VAL A 1 177 ? 2.125 -8.543 6.175 1.00 42.81 177 VAL A N 1
ATOM 1406 C CA . VAL A 1 177 ? 3.494 -8.606 6.696 1.00 42.81 177 VAL A CA 1
ATOM 1407 C C . VAL A 1 177 ? 4.439 -9.318 5.711 1.00 42.81 177 VAL A C 1
ATOM 1409 O O . VAL A 1 177 ? 4.231 -10.460 5.317 1.00 42.81 177 VAL A O 1
ATOM 1412 N N . ASP A 1 178 ? 5.492 -8.582 5.349 1.00 41.72 178 ASP A N 1
ATOM 1413 C CA . ASP A 1 178 ? 6.778 -9.008 4.783 1.00 41.72 178 ASP A CA 1
ATOM 1414 C C . ASP A 1 178 ? 6.850 -9.638 3.378 1.00 41.72 178 ASP A C 1
ATOM 1416 O O . ASP A 1 178 ? 7.030 -10.839 3.188 1.00 41.72 178 ASP A O 1
ATOM 1420 N N . LEU A 1 179 ? 6.983 -8.761 2.372 1.00 39.31 179 LEU A N 1
ATOM 1421 C CA . LEU A 1 179 ? 7.737 -9.082 1.147 1.00 39.31 179 LEU A CA 1
ATOM 1422 C C . LEU A 1 179 ? 9.254 -9.202 1.389 1.00 39.31 179 LEU A C 1
ATOM 1424 O O . LEU A 1 179 ? 9.976 -9.630 0.493 1.00 39.31 179 LEU A O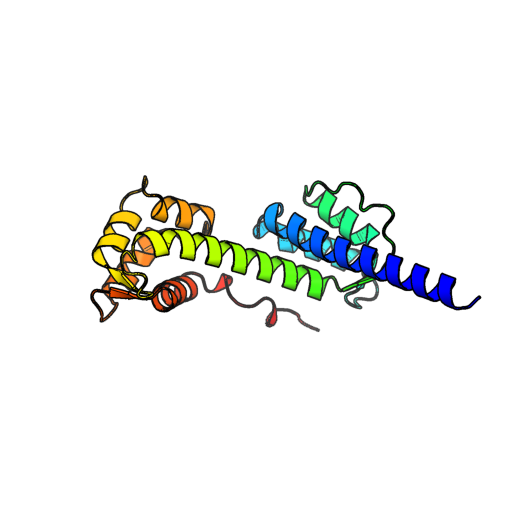 1
ATOM 1428 N N . LYS A 1 180 ? 9.756 -8.882 2.592 1.00 38.72 180 LYS A N 1
ATOM 1429 C CA . LYS A 1 180 ? 11.174 -9.071 2.928 1.00 38.72 180 LYS A CA 1
ATOM 1430 C C . LYS A 1 180 ? 11.563 -10.530 3.180 1.00 38.72 180 LYS A C 1
ATOM 1432 O O . LYS A 1 180 ? 12.745 -10.838 3.085 1.00 38.72 180 LYS A O 1
ATOM 1437 N N . GLU A 1 181 ? 10.613 -11.435 3.432 1.00 37.28 181 GLU A N 1
ATOM 1438 C CA . GLU A 1 181 ? 10.922 -12.850 3.711 1.00 37.28 181 GLU A CA 1
ATOM 1439 C C . GLU A 1 181 ? 10.687 -13.808 2.527 1.00 37.28 181 GLU A C 1
ATOM 1441 O O . GLU A 1 181 ? 10.951 -15.004 2.641 1.00 37.28 181 GLU A O 1
ATOM 1446 N N . LYS A 1 182 ? 10.238 -13.317 1.362 1.00 34.59 182 LYS A N 1
ATOM 1447 C CA . LYS A 1 182 ? 9.964 -14.158 0.176 1.00 34.59 182 LYS A CA 1
ATOM 1448 C C . LYS A 1 182 ? 10.729 -13.754 -1.085 1.00 34.59 182 LYS A C 1
ATOM 1450 O O . LYS A 1 182 ? 10.219 -13.917 -2.190 1.00 34.59 182 LYS A O 1
ATOM 1455 N N . LEU A 1 183 ? 11.968 -13.297 -0.938 1.00 31.86 183 LEU A N 1
ATOM 1456 C CA . LEU A 1 183 ? 12.916 -13.278 -2.053 1.00 31.86 183 LEU A CA 1
ATOM 1457 C C . LEU A 1 183 ? 13.914 -14.428 -1.859 1.00 31.86 183 LEU A C 1
ATOM 1459 O O . LEU A 1 183 ? 14.851 -14.292 -1.070 1.00 31.86 183 LEU A O 1
ATOM 1463 N N . PRO A 1 184 ? 13.716 -15.595 -2.504 1.00 35.97 184 PRO A N 1
ATOM 1464 C CA . PRO A 1 184 ? 14.815 -16.524 -2.677 1.00 35.97 184 PRO A CA 1
ATOM 1465 C C . PRO A 1 184 ? 15.785 -15.884 -3.677 1.00 35.97 184 PRO A C 1
ATOM 1467 O O . PRO A 1 184 ? 15.371 -15.586 -4.791 1.00 35.97 184 PRO A O 1
ATOM 1470 N N . PHE A 1 185 ? 17.012 -15.649 -3.206 1.00 39.47 185 PHE A N 1
ATOM 1471 C CA . PHE A 1 185 ? 18.257 -15.371 -3.940 1.00 39.47 185 PHE A CA 1
ATOM 1472 C C . PHE A 1 185 ? 18.159 -15.043 -5.436 1.00 39.47 185 PHE A C 1
ATOM 1474 O O . PHE A 1 185 ? 17.817 -15.951 -6.231 1.00 39.47 185 PHE A O 1
#

Radius of gyration: 21.0 Å; chains: 1; bounding box: 56×42×52 Å

Foldseek 3Di:
DVPVVVVVVVVLVVVLVVVLVVLLVQCLVQADPVCLVVLVVQVCVQPPVSPQKDWQQSNVVSCVVRVRDDDPRNPRTDIDNVLVSSVSSLVVLVVVLLVLLCVLQVVQVPVPPQKGQLVVLLVQLVDCPHPNVVSCCVSVVVDRSVQLNVQSVVDPDSIDGSVSSVVSVCVRCVVSDDPPVPDDD

pLDDT: mean 83.6, std 13.61, range [31.86, 95.88]

Organism: Symbiodinium microadriaticum (NCBI:txid2951)

Secondary structure (DSSP, 8-state):
--HHHHHHHHHHHHHHHHHHHHHHHHHHHHS-GGGHHHHHHHHHTT-TT-SSEEEHHHHHHHHHHTT----S-TT---EEEHHHHHHHHHHHHHHHHHHHHHHHHHTT-TT-SSEEEHHHHHHHHT-TTSHHHHHHHHH-TTS-GGGGHHHHHT-SSSEEEHHHHHHHHHHH-GGGS-GGG----

Sequence (185 aa):
MPSFVIDRVRSRMSEFQLAERDAVMLVAHSVHKNHMPILQKFLEERDPDRCGLVTFAVLVQGMRFCGVGVKDMDDISGAVCYTDFLSDVVQFQKNMQESALWFAFSTFDIKCTGEADRRALQKELCDDRSYLYECFRVNFPSLAPEAVLPLLEQAPSSRISFEELMGILQRLSPDSVDLKEKLPF

InterPro domains:
  IPR011992 EF-hand domain pair [SSF47473] (38-171)